Protein AF-0000000078662122 (afdb_homodimer)

Radius of gyration: 16.93 Å; Cα contacts (8 Å, |Δi|>4): 380; chains: 2; bounding box: 29×47×35 Å

Solvent-accessible surface area (backbone atoms only — not comparable to full-atom values): 9880 Å² total; per-residue (Å²): 108,60,12,38,42,39,38,36,32,33,70,78,45,73,82,39,48,63,65,35,67,73,48,45,62,60,51,40,43,74,42,52,38,41,84,73,45,74,20,67,48,74,48,75,79,39,65,85,80,79,80,49,58,35,37,37,35,32,38,22,58,23,63,67,34,51,50,50,46,77,63,30,77,86,42,47,67,49,51,52,41,40,56,75,24,32,54,48,41,27,36,36,36,73,105,60,13,38,41,39,37,37,33,33,72,78,45,73,82,41,49,64,66,34,68,73,48,46,62,60,51,41,43,75,42,52,37,41,83,71,46,73,22,66,48,75,49,76,79,39,65,87,80,80,83,49,59,34,37,37,36,31,38,22,59,23,63,66,34,50,51,49,46,76,64,30,77,86,42,46,67,50,52,51,40,40,58,74,27,32,54,48,40,27,36,36,36,73

Foldseek 3Di:
DKKKKKKFKAFQDCPLPPVCVVPLVVLCVVLAKDWDDKDCDDDDDDDDDDHGRIMTMIMGPDPVSVVCSVPPPSCVVSVVSRVVGIDMDIDMDD/DKKKKKKFKAFQDCPLPPVCVVPLVVLCVVLAKDWDDKDCDDDDDDDDDDHGRIMTMIMGPDPVSVVCSVPPPSCVVSVVSRVVGIDMDMDMDD

Nearest PDB structures (foldseek):
  2fiu-assembly1_B  TM=8.623E-01  e=1.194E-08  Agrobacterium fabrum str. C58
  3lo3-assembly2_C  TM=8.911E-01  e=5.664E-08  Colwellia psychrerythraea 34H
  3kng-assembly1_B  TM=7.285E-01  e=3.515E-06  Streptomyces nogalater
  3bde-assembly1_A  TM=6.643E-01  e=6.882E-03  Mesorhizobium japonicum MAFF 303099
  7mpy-assembly1_A  TM=4.424E-01  e=3.264E-02  Arabidopsis thaliana

Secondary structure (DSSP, 8-state):
--EEEEEEEEES-GGGHHHHHHHHHHHHHHTT-EEEEEES-EEEEES-SPPPSEEEEEEES-HHHHHHHHT-TTTHHHHHHHHHHEEEEEEEE-/--EEEEEEEEES-GGGHHHHHHHHHHHHHHTT-EEEEEES-EEEEES-SPPPSEEEEEEES-HHHHHHHHT-TTTHHHHHHHHHHEEEEEEEE-

pLDDT: mean 97.82, std 1.92, range [86.88, 98.94]

Structure (mmCIF, N/CA/C/O backbone):
data_AF-0000000078662122-model_v1
#
loop_
_entity.id
_entity.type
_entity.pdbx_description
1 polymer 'DUF1330 domain-containing protein'
#
loop_
_atom_site.group_PDB
_atom_site.id
_atom_site.type_symbol
_atom_site.label_atom_id
_atom_site.label_alt_id
_atom_site.label_comp_id
_atom_site.label_asym_id
_atom_site.label_entity_id
_atom_site.label_seq_id
_atom_site.pdbx_PDB_ins_code
_atom_site.Cartn_x
_atom_site.Cartn_y
_atom_site.Cartn_z
_atom_site.occupancy
_atom_site.B_iso_or_equiv
_atom_site.auth_seq_id
_atom_site.auth_comp_id
_atom_site.auth_asym_id
_atom_site.auth_atom_id
_atom_site.pdbx_PDB_model_num
ATOM 1 N N . MET A 1 1 ? 12.492 8 -11.398 1 91.62 1 MET A N 1
ATOM 2 C CA . MET A 1 1 ? 11.375 7.066 -11.453 1 91.62 1 MET A CA 1
ATOM 3 C C . MET A 1 1 ? 10.383 7.34 -10.328 1 91.62 1 MET A C 1
ATOM 5 O O . MET A 1 1 ? 10.766 7.855 -9.273 1 91.62 1 MET A O 1
ATOM 9 N N . ALA A 1 2 ? 9.094 7.098 -10.445 1 98.12 2 ALA A N 1
ATOM 10 C CA . ALA A 1 2 ? 8.078 7.449 -9.461 1 98.12 2 ALA A CA 1
ATOM 11 C C . ALA A 1 2 ? 8.242 6.633 -8.18 1 98.12 2 ALA A C 1
ATOM 13 O O . ALA A 1 2 ? 8.867 5.566 -8.195 1 98.12 2 ALA A O 1
ATOM 14 N N . ALA A 1 3 ? 7.816 7.172 -7.078 1 98.88 3 ALA A N 1
ATOM 15 C CA . ALA A 1 3 ? 7.746 6.496 -5.785 1 98.88 3 ALA A CA 1
ATOM 16 C C . ALA A 1 3 ? 6.355 6.625 -5.172 1 98.88 3 ALA A C 1
ATOM 18 O O . ALA A 1 3 ? 5.605 7.543 -5.516 1 98.88 3 ALA A O 1
ATOM 19 N N . TYR A 1 4 ? 6.051 5.699 -4.301 1 98.94 4 TYR A N 1
ATOM 20 C CA . TYR A 1 4 ? 4.711 5.676 -3.725 1 98.94 4 TYR A CA 1
ATOM 21 C C . TYR A 1 4 ? 4.773 5.699 -2.201 1 98.94 4 TYR A C 1
ATOM 23 O O . TYR A 1 4 ? 5.469 4.883 -1.59 1 98.94 4 TYR A O 1
ATOM 31 N N . PHE A 1 5 ? 4.09 6.684 -1.648 1 98.94 5 PHE A N 1
ATOM 32 C CA . PHE A 1 5 ? 3.834 6.816 -0.219 1 98.94 5 PHE A CA 1
ATOM 33 C C . PHE A 1 5 ? 2.539 6.113 0.168 1 98.94 5 PHE A C 1
ATOM 35 O O . PHE A 1 5 ? 1.479 6.395 -0.396 1 98.94 5 PHE A O 1
ATOM 42 N N . ILE A 1 6 ? 2.631 5.148 1.095 1 98.88 6 ILE A N 1
ATOM 43 C CA . ILE A 1 6 ? 1.474 4.395 1.566 1 98.88 6 ILE A CA 1
ATOM 44 C C . ILE A 1 6 ? 1.314 4.582 3.074 1 98.88 6 ILE A C 1
ATOM 46 O O . ILE A 1 6 ? 2.23 4.281 3.842 1 98.88 6 ILE A O 1
ATOM 50 N N . GLY A 1 7 ? 0.177 5.129 3.432 1 98.75 7 GLY A N 1
ATOM 51 C CA . GLY A 1 7 ? -0.105 5.352 4.84 1 98.75 7 GLY A CA 1
ATOM 52 C C . GLY A 1 7 ? -1.408 4.723 5.297 1 98.75 7 GLY A C 1
ATOM 53 O O . GLY A 1 7 ? -2.453 4.93 4.676 1 98.75 7 GLY A O 1
ATOM 54 N N . SER A 1 8 ? -1.374 3.938 6.297 1 98.38 8 SER A N 1
ATOM 55 C CA . SER A 1 8 ? -2.523 3.412 7.023 1 98.38 8 SER A CA 1
ATOM 56 C C . SER A 1 8 ? -2.65 4.062 8.398 1 98.38 8 SER A C 1
ATOM 58 O O . SER A 1 8 ? -1.739 3.963 9.227 1 98.38 8 SER A O 1
ATOM 60 N N . ILE A 1 9 ? -3.807 4.703 8.68 1 98.06 9 ILE A N 1
ATOM 61 C CA . ILE A 1 9 ? -3.912 5.547 9.867 1 98.06 9 ILE A CA 1
ATOM 62 C C . ILE A 1 9 ? -5.121 5.129 10.695 1 98.06 9 ILE A C 1
ATOM 64 O O . ILE A 1 9 ? -6.23 4.996 10.164 1 98.06 9 ILE A O 1
ATOM 68 N N . LYS A 1 10 ? -4.945 4.906 11.961 1 97.88 10 LYS A N 1
ATOM 69 C CA . LYS A 1 10 ? -6 4.707 12.945 1 97.88 10 LYS A CA 1
ATOM 70 C C . LYS A 1 10 ? -6.023 5.844 13.961 1 97.88 10 LYS A C 1
ATOM 72 O O . LYS A 1 10 ? -5.137 5.945 14.812 1 97.88 10 LYS A O 1
ATOM 77 N N . SER A 1 11 ? -7.074 6.578 13.914 1 97.12 11 SER A N 1
ATOM 78 C CA . SER A 1 11 ? -7.18 7.746 14.789 1 97.12 11 SER A CA 1
ATOM 79 C C . SER A 1 11 ? -7.793 7.375 16.141 1 97.12 11 SER A C 1
ATOM 81 O O . SER A 1 11 ? -8.75 6.598 16.203 1 97.12 11 SER A O 1
ATOM 83 N N . HIS A 1 12 ? -7.23 7.922 17.172 1 97.5 12 HIS A N 1
ATOM 84 C CA . HIS A 1 12 ? -7.781 7.738 18.516 1 97.5 12 HIS A CA 1
ATOM 85 C C . HIS A 1 12 ? -8.43 9.023 19.031 1 97.5 12 HIS A C 1
ATOM 87 O O . HIS A 1 12 ? -9.18 9 20 1 97.5 12 HIS A O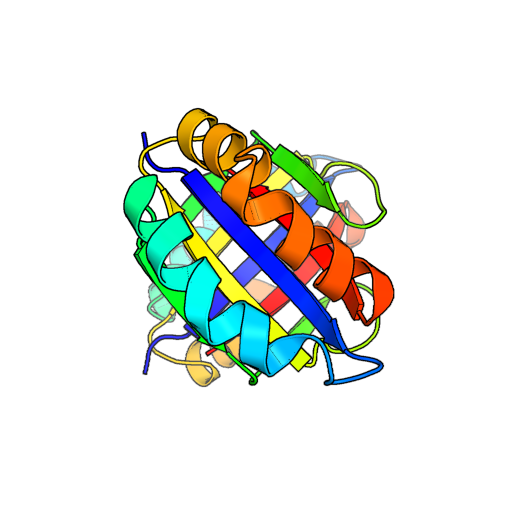 1
ATOM 93 N N . ASP A 1 13 ? -8.062 10.086 18.484 1 97 13 ASP A N 1
ATOM 94 C CA . ASP A 1 13 ? -8.578 11.43 18.719 1 97 13 ASP A CA 1
ATOM 95 C C . ASP A 1 13 ? -8.57 12.242 17.422 1 97 13 ASP A C 1
ATOM 97 O O . ASP A 1 13 ? -7.555 12.32 16.734 1 97 13 ASP A O 1
ATOM 101 N N . GLU A 1 14 ? -9.68 12.93 17.109 1 96.44 14 GLU A N 1
ATOM 102 C CA . GLU A 1 14 ? -9.82 13.547 15.797 1 96.44 14 GLU A CA 1
ATOM 103 C C . GLU A 1 14 ? -9.422 15.016 15.828 1 96.44 14 GLU A C 1
ATOM 105 O O . GLU A 1 14 ? -9.609 15.742 14.852 1 96.44 14 G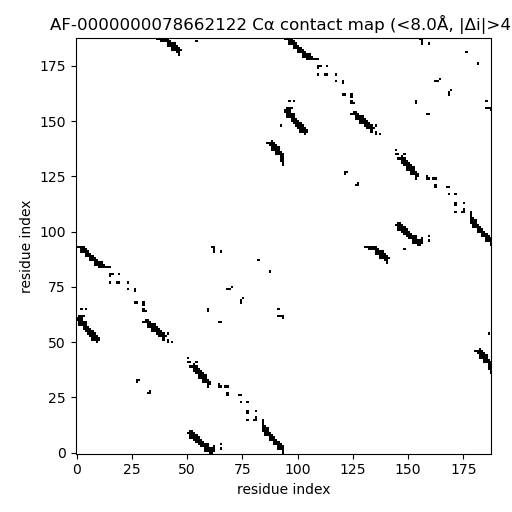LU A O 1
ATOM 110 N N . THR A 1 15 ? -8.812 15.477 16.844 1 97.31 15 THR A N 1
ATOM 111 C CA . THR A 1 15 ? -8.5 16.891 17.016 1 97.31 15 THR A CA 1
ATOM 112 C C . THR A 1 15 ? -7.434 17.328 16.016 1 97.31 15 THR A C 1
ATOM 114 O O . THR A 1 15 ? -7.352 18.5 15.656 1 97.31 15 THR A O 1
ATOM 117 N N . TRP A 1 16 ? -6.723 16.359 15.5 1 97 16 TRP A N 1
ATOM 118 C CA . TRP A 1 16 ? -5.617 16.688 14.602 1 97 16 TRP A CA 1
ATOM 119 C C . TRP A 1 16 ? -6.113 16.859 13.172 1 97 16 TRP A C 1
ATOM 121 O O . TRP A 1 16 ? -5.434 17.469 12.352 1 97 16 TRP A O 1
ATOM 131 N N . VAL A 1 17 ? -7.285 16.484 12.828 1 97.44 17 VAL A N 1
ATOM 132 C CA . VAL A 1 17 ? -7.707 16.203 11.461 1 97.44 17 VAL A CA 1
ATOM 133 C C . VAL A 1 17 ? -7.957 17.516 10.727 1 97.44 17 VAL A C 1
ATOM 135 O O . VAL A 1 17 ? -7.473 17.719 9.609 1 97.44 17 VAL A O 1
ATOM 138 N N . ALA A 1 18 ? -8.586 18.453 11.367 1 97.38 18 ALA A N 1
ATOM 139 C CA . ALA A 1 18 ? -8.953 19.688 10.688 1 97.38 18 ALA A CA 1
ATOM 140 C C . ALA A 1 18 ? -7.715 20.469 10.258 1 97.38 18 ALA A C 1
ATOM 142 O O . ALA A 1 18 ? -7.609 20.891 9.102 1 97.38 18 ALA A O 1
ATOM 143 N N . GLY A 1 19 ? -6.793 20.703 11.156 1 97.62 19 GLY A N 1
ATOM 144 C CA . GLY A 1 19 ? -5.559 21.406 10.836 1 97.62 19 GLY A CA 1
ATOM 145 C C . GLY A 1 19 ? -4.719 20.672 9.805 1 97.62 19 GLY A C 1
ATOM 146 O O . GLY A 1 19 ? -4.121 21.312 8.93 1 97.62 19 GLY A O 1
ATOM 147 N N . TYR A 1 20 ? -4.719 19.391 9.883 1 98.56 20 TYR A N 1
ATOM 148 C CA . TYR A 1 20 ? -3.969 18.562 8.953 1 98.56 20 TYR A CA 1
ATOM 149 C C . TYR A 1 20 ? -4.508 18.703 7.535 1 98.56 20 TYR A C 1
ATOM 151 O O . TYR A 1 20 ? -3.75 18.969 6.602 1 98.56 20 TYR A O 1
ATOM 159 N N . MET A 1 21 ? -5.781 18.609 7.328 1 97.19 21 MET A N 1
ATOM 160 C CA . MET A 1 21 ? -6.422 18.641 6.016 1 97.19 21 MET A CA 1
ATOM 161 C C . MET A 1 21 ? -6.309 20.016 5.387 1 97.19 21 MET A C 1
ATOM 163 O O . MET A 1 21 ? -6.25 20.141 4.164 1 97.19 21 MET A O 1
ATOM 167 N N . ALA A 1 22 ? -6.219 21 6.227 1 98.06 22 ALA A N 1
ATOM 168 C CA . ALA A 1 22 ? -6.121 22.375 5.734 1 98.06 22 ALA A CA 1
ATOM 169 C C . ALA A 1 22 ? -4.73 22.641 5.16 1 98.06 22 ALA A C 1
ATOM 171 O O . ALA A 1 22 ? -4.59 23.438 4.219 1 98.06 22 ALA A O 1
ATOM 172 N N . ALA A 1 23 ? -3.732 21.938 5.602 1 98.56 23 ALA A N 1
ATOM 173 C CA . ALA A 1 23 ? -2.361 22.359 5.312 1 98.56 23 ALA A CA 1
ATOM 174 C C . ALA A 1 23 ? -1.644 21.312 4.465 1 98.56 23 ALA A C 1
ATOM 176 O O . ALA A 1 23 ? -0.916 21.641 3.529 1 98.56 23 ALA A O 1
ATOM 177 N N . VAL A 1 24 ? -1.838 20.047 4.66 1 98.56 24 VAL A N 1
ATOM 178 C CA . VAL A 1 24 ? -0.896 19 4.281 1 98.56 24 VAL A CA 1
ATOM 179 C C . VAL A 1 24 ? -1.045 18.703 2.791 1 98.56 24 VAL A C 1
ATOM 181 O O . VAL A 1 24 ? -0.051 18.484 2.092 1 98.56 24 VAL A O 1
ATOM 184 N N . PRO A 1 25 ? -2.297 18.734 2.268 1 98.44 25 PRO A N 1
ATOM 185 C CA . PRO A 1 25 ? -2.389 18.5 0.826 1 98.44 25 PRO A CA 1
ATOM 186 C C . PRO A 1 25 ? -1.554 19.469 0.007 1 98.44 25 PRO A C 1
ATOM 188 O O . PRO A 1 25 ? -0.908 19.078 -0.967 1 98.44 25 PRO A O 1
ATOM 191 N N . ALA A 1 26 ? -1.538 20.656 0.375 1 98.56 26 ALA A N 1
ATOM 192 C CA . ALA A 1 26 ? -0.724 21.641 -0.332 1 98.56 26 ALA A CA 1
ATOM 193 C C . ALA A 1 26 ? 0.762 21.328 -0.197 1 98.56 26 ALA A C 1
ATOM 195 O O . ALA A 1 26 ? 1.534 21.531 -1.138 1 98.56 26 ALA A O 1
ATOM 196 N N . LEU A 1 27 ? 1.191 20.875 0.923 1 98.81 27 LEU A N 1
ATOM 197 C CA . LEU A 1 27 ? 2.584 20.5 1.146 1 98.81 27 LEU A CA 1
ATOM 198 C C . LEU A 1 27 ? 2.967 19.297 0.3 1 98.81 27 LEU A C 1
ATOM 200 O O . LEU A 1 27 ? 4.066 19.25 -0.257 1 98.81 27 LEU A O 1
ATOM 204 N N . VAL A 1 28 ? 2.082 18.297 0.217 1 98.88 28 VAL A N 1
ATOM 205 C CA . VAL A 1 28 ? 2.287 17.141 -0.662 1 98.88 28 VAL A CA 1
ATOM 206 C C . VAL A 1 28 ? 2.518 17.625 -2.094 1 98.88 28 VAL A C 1
ATOM 208 O O . VAL A 1 28 ? 3.484 17.219 -2.742 1 98.88 28 VAL A O 1
ATOM 211 N N . GLY A 1 29 ? 1.655 18.547 -2.521 1 98.81 29 GLY A N 1
ATOM 212 C CA . GLY A 1 29 ? 1.787 19.094 -3.861 1 98.81 29 GLY A CA 1
ATOM 213 C C . GLY A 1 29 ? 3.096 19.828 -4.078 1 98.81 29 GLY A C 1
ATOM 214 O O . GLY A 1 29 ? 3.691 19.75 -5.152 1 98.81 29 GLY A O 1
ATOM 215 N N . ARG A 1 30 ? 3.557 20.547 -3.078 1 98.81 30 ARG A N 1
ATOM 216 C CA . ARG A 1 30 ? 4.805 21.297 -3.139 1 98.81 30 ARG A CA 1
ATOM 217 C C . ARG A 1 30 ? 5.98 20.391 -3.463 1 98.81 30 ARG A C 1
ATOM 219 O O . ARG A 1 30 ? 6.945 20.812 -4.102 1 98.81 30 ARG A O 1
ATOM 226 N N . HIS A 1 31 ? 5.855 19.156 -3.109 1 98.88 31 HIS A N 1
ATOM 227 C CA . HIS A 1 31 ? 6.938 18.203 -3.332 1 98.88 31 HIS A CA 1
ATOM 228 C C . HIS A 1 31 ? 6.633 17.297 -4.512 1 98.88 31 HIS A C 1
ATOM 230 O O . HIS A 1 31 ? 7.277 16.25 -4.684 1 98.88 31 HIS A O 1
ATOM 236 N N . GLY A 1 32 ? 5.586 17.641 -5.23 1 98.81 32 GLY A N 1
ATOM 237 C CA . GLY A 1 32 ? 5.273 16.906 -6.445 1 98.81 32 GLY A CA 1
ATOM 238 C C . GLY A 1 32 ? 4.359 15.711 -6.211 1 98.81 32 GLY A C 1
ATOM 239 O O . GLY A 1 32 ? 4.199 14.859 -7.09 1 98.81 32 GLY A O 1
ATOM 240 N N . GLY A 1 33 ? 3.766 15.656 -5.059 1 98.88 33 GLY A N 1
ATOM 241 C CA . GLY A 1 33 ? 2.881 14.547 -4.746 1 98.88 33 GLY A CA 1
ATOM 242 C C . GLY A 1 33 ? 1.534 14.641 -5.438 1 98.88 33 GLY A C 1
ATOM 243 O O . GLY A 1 33 ? 0.985 15.734 -5.59 1 98.88 33 GLY A O 1
ATOM 244 N N . GLU A 1 34 ? 1.039 13.445 -5.855 1 98.69 34 GLU A N 1
ATOM 245 C CA . GLU A 1 34 ? -0.282 13.312 -6.461 1 98.69 34 GLU A CA 1
ATOM 246 C C . GLU A 1 34 ? -1.087 12.203 -5.797 1 98.69 34 GLU A C 1
ATOM 248 O O . GLU A 1 34 ? -0.643 11.055 -5.746 1 98.69 34 GLU A O 1
ATOM 253 N N . MET A 1 35 ? -2.215 12.578 -5.422 1 98.56 35 MET A N 1
ATOM 254 C CA . MET A 1 35 ? -3.074 11.586 -4.777 1 98.56 35 MET A CA 1
ATOM 255 C C . MET A 1 35 ? -3.504 10.508 -5.77 1 98.56 35 MET A C 1
ATOM 257 O O . MET A 1 35 ? -4.062 10.82 -6.824 1 98.56 35 MET A O 1
ATOM 261 N N . VAL A 1 36 ? -3.25 9.352 -5.352 1 98.44 36 VAL A N 1
ATOM 262 C CA . VAL A 1 36 ? -3.676 8.195 -6.133 1 98.44 36 VAL A CA 1
ATOM 263 C C . VAL A 1 36 ? -4.996 7.656 -5.586 1 98.44 36 VAL A C 1
ATOM 265 O O . VAL A 1 36 ? -5.934 7.402 -6.348 1 98.44 36 VAL A O 1
ATOM 268 N N . CYS A 1 37 ? -5.016 7.477 -4.281 1 98.44 37 CYS A N 1
ATOM 269 C CA . CYS A 1 37 ? -6.199 6.961 -3.596 1 98.44 37 CYS A CA 1
ATOM 270 C C . CYS A 1 37 ? -6.199 7.367 -2.127 1 98.44 37 CYS A C 1
ATOM 272 O O . CYS A 1 37 ? -5.164 7.289 -1.458 1 98.44 37 CYS A O 1
ATOM 274 N N . ARG A 1 38 ? -7.258 7.777 -1.648 1 97.31 38 ARG A N 1
ATOM 275 C CA . ARG A 1 38 ? -7.562 7.992 -0.238 1 97.31 38 ARG A CA 1
ATOM 276 C C . ARG A 1 38 ? -8.875 7.312 0.147 1 97.31 38 ARG A C 1
ATOM 278 O O . ARG A 1 38 ? -9.93 7.648 -0.387 1 97.31 38 ARG A O 1
ATOM 285 N N . SER A 1 39 ? -8.742 6.418 1.082 1 97.94 39 SER A N 1
ATOM 286 C CA . SER A 1 39 ? -9.898 5.531 1.201 1 97.94 39 SER A CA 1
ATOM 287 C C . SER A 1 39 ? -10.203 5.223 2.662 1 97.94 39 SER A C 1
ATOM 289 O O . SER A 1 39 ? -9.297 5.031 3.469 1 97.94 39 SER A O 1
ATOM 291 N N . HIS A 1 40 ? -11.516 5.102 2.955 1 96.88 40 HIS A N 1
ATOM 292 C CA . HIS A 1 40 ? -12 4.539 4.211 1 96.88 40 HIS A CA 1
ATOM 293 C C . HIS A 1 40 ? -12.367 3.068 4.047 1 96.88 40 HIS A C 1
ATOM 295 O O . HIS A 1 40 ? -12.648 2.383 5.035 1 96.88 40 HIS A O 1
ATOM 301 N N . GLU A 1 41 ? -12.469 2.604 2.832 1 97.38 41 GLU A N 1
ATOM 302 C CA . GLU A 1 41 ? -12.75 1.197 2.549 1 97.38 41 GLU A CA 1
ATOM 303 C C . GLU A 1 41 ? -11.469 0.366 2.578 1 97.38 41 GLU A C 1
ATOM 305 O O . GLU A 1 41 ? -10.508 0.668 1.864 1 97.38 41 GLU A O 1
ATOM 310 N N . PHE A 1 42 ? -11.531 -0.622 3.438 1 97.75 42 PHE A N 1
ATOM 311 C CA . PHE A 1 42 ? -10.344 -1.436 3.68 1 97.75 42 PHE A CA 1
ATOM 312 C C . PHE A 1 42 ? -10.727 -2.898 3.877 1 97.75 42 PHE A C 1
ATOM 314 O O . PHE A 1 42 ? -11.617 -3.213 4.668 1 97.75 42 PHE A O 1
ATOM 321 N N . VAL A 1 43 ? -10.055 -3.818 3.117 1 97.69 43 VAL A N 1
ATOM 322 C CA . VAL A 1 43 ? -10.156 -5.262 3.316 1 97.69 43 VAL A CA 1
ATOM 323 C C . VAL A 1 43 ? -8.758 -5.855 3.479 1 97.69 43 VAL A C 1
ATOM 325 O O . VAL A 1 43 ? -7.898 -5.688 2.607 1 97.69 43 VAL A O 1
ATOM 328 N N . ARG A 1 44 ? -8.57 -6.621 4.551 1 98.06 44 ARG A N 1
ATOM 329 C CA . ARG A 1 44 ? -7.305 -7.332 4.73 1 98.06 44 ARG A CA 1
ATOM 330 C C . ARG A 1 44 ? -7.441 -8.805 4.352 1 98.06 44 ARG A C 1
ATOM 332 O O . ARG A 1 44 ? -8.297 -9.508 4.887 1 98.06 44 ARG A O 1
ATOM 339 N N . TYR A 1 45 ? -6.605 -9.188 3.496 1 98 45 TYR A N 1
ATOM 340 C CA . TYR A 1 45 ? -6.609 -10.586 3.082 1 98 45 TYR A CA 1
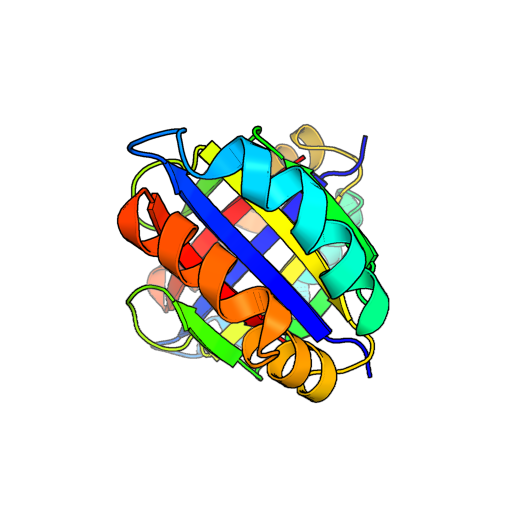ATOM 341 C C . TYR A 1 45 ? -5.609 -11.398 3.891 1 98 45 TYR A C 1
ATOM 343 O O . TYR A 1 45 ? -5.855 -12.57 4.207 1 98 45 TYR A O 1
ATOM 351 N N . GLU A 1 46 ? -4.488 -10.836 4.18 1 97.75 46 GLU A N 1
ATOM 352 C CA . GLU A 1 46 ? -3.436 -11.477 4.957 1 97.75 46 GLU A CA 1
ATOM 353 C C . GLU A 1 46 ? -2.752 -10.484 5.895 1 97.75 46 GLU A C 1
ATOM 355 O O . GLU A 1 46 ? -2.57 -9.32 5.539 1 97.75 46 GLU A O 1
ATOM 360 N N . GLY A 1 47 ? -2.232 -11 7.004 1 95.56 47 GLY A N 1
ATOM 361 C CA . GLY A 1 47 ? -1.558 -10.172 8 1 95.56 47 GLY A CA 1
ATOM 362 C C . GLY A 1 47 ? -2.412 -9.891 9.219 1 95.56 47 GLY A C 1
ATOM 363 O O . GLY A 1 47 ? -3.488 -10.477 9.375 1 95.56 47 GLY A O 1
ATOM 364 N N . GLU A 1 48 ? -1.791 -9.18 10.094 1 90.75 48 GLU A N 1
ATOM 365 C CA . GLU A 1 48 ? -2.445 -8.891 11.367 1 90.75 48 GLU A CA 1
ATOM 366 C C . GLU A 1 48 ? -2.566 -7.391 11.602 1 90.75 48 GLU A C 1
ATOM 368 O O . GLU A 1 48 ? -1.998 -6.594 10.852 1 90.75 48 GLU A O 1
ATOM 373 N N . GLY A 1 49 ? -3.439 -6.98 12.609 1 86.88 49 GLY A N 1
ATOM 374 C CA . GLY A 1 49 ? -3.627 -5.59 12.984 1 86.88 49 GLY A CA 1
ATOM 375 C C . GLY A 1 49 ? -5.055 -5.113 12.812 1 86.88 49 GLY A C 1
ATOM 376 O O . GLY A 1 49 ? -5.844 -5.738 12.094 1 86.88 49 GLY A O 1
ATOM 377 N N . ALA A 1 50 ? -5.297 -4.051 13.445 1 89 50 ALA A N 1
ATOM 378 C CA . ALA A 1 50 ? -6.629 -3.459 13.344 1 89 50 ALA A CA 1
ATOM 379 C C . ALA A 1 50 ? -6.816 -2.748 12.008 1 89 50 ALA A C 1
ATOM 381 O O . ALA A 1 50 ? -5.848 -2.277 11.406 1 89 50 ALA A O 1
ATOM 382 N N . ALA A 1 51 ? -8.109 -2.666 11.578 1 95.44 51 ALA A N 1
ATOM 383 C CA . ALA A 1 51 ? -8.43 -1.898 10.375 1 95.44 51 ALA A CA 1
ATOM 384 C C . ALA A 1 51 ? -8.164 -0.411 10.586 1 95.44 51 ALA A C 1
ATOM 386 O O . ALA A 1 51 ? -8.531 0.151 11.617 1 95.44 51 ALA A O 1
ATOM 387 N N . PRO A 1 52 ? -7.395 0.167 9.617 1 97.62 52 PRO A N 1
ATOM 388 C CA . PRO A 1 52 ? -7.242 1.622 9.695 1 97.62 52 PRO A CA 1
ATOM 389 C C . PRO A 1 52 ? -8.555 2.365 9.453 1 97.62 52 PRO A C 1
ATOM 391 O O . PRO A 1 52 ? -9.508 1.785 8.93 1 97.62 52 PRO A O 1
ATOM 394 N N . ASP A 1 53 ? -8.594 3.58 9.898 1 97.06 53 ASP A N 1
ATOM 395 C CA . ASP A 1 53 ? -9.703 4.457 9.547 1 97.06 53 ASP A CA 1
ATOM 396 C C . ASP A 1 53 ? -9.555 5.004 8.125 1 97.06 53 ASP A C 1
ATOM 398 O O . ASP A 1 53 ? -10.539 5.203 7.422 1 97.06 53 ASP A O 1
ATOM 402 N N . TYR A 1 54 ? -8.227 5.223 7.75 1 95.44 54 TYR A N 1
ATOM 403 C CA . TYR A 1 54 ? -7.887 5.766 6.438 1 95.44 54 TYR A CA 1
ATOM 404 C C . TYR A 1 54 ? -6.613 5.129 5.895 1 95.44 54 TYR A C 1
ATOM 406 O O . TYR A 1 54 ? -5.676 4.859 6.652 1 95.44 54 TYR A O 1
ATOM 414 N N . VAL A 1 55 ? -6.688 4.945 4.613 1 98.5 55 VAL A N 1
ATOM 415 C CA . VAL A 1 55 ? -5.461 4.598 3.904 1 98.5 55 VAL A CA 1
ATOM 416 C C . VAL A 1 55 ? -5.25 5.559 2.736 1 98.5 55 VAL A C 1
ATOM 418 O O . VAL A 1 55 ? -6.199 5.902 2.027 1 98.5 55 VAL A O 1
ATOM 421 N N . VAL A 1 56 ? -3.99 5.945 2.535 1 98.75 56 VAL A N 1
ATOM 422 C CA . VAL A 1 56 ? -3.684 6.824 1.411 1 98.75 56 VAL A CA 1
ATOM 423 C C . VAL A 1 56 ? -2.525 6.242 0.603 1 98.75 56 VAL A C 1
ATOM 425 O O . VAL A 1 56 ? -1.61 5.637 1.166 1 98.75 56 VAL A O 1
ATOM 428 N N . VAL A 1 57 ? -2.625 6.375 -0.636 1 98.94 57 VAL A N 1
ATOM 429 C CA . VAL A 1 57 ? -1.542 6.137 -1.584 1 98.94 57 VAL A CA 1
ATOM 430 C C . VAL A 1 57 ? -1.26 7.41 -2.377 1 98.94 57 VAL A C 1
ATOM 432 O O . VAL A 1 57 ? -2.152 7.945 -3.039 1 98.94 57 VAL A O 1
ATOM 435 N N . ILE A 1 58 ? -0.049 7.891 -2.307 1 98.94 58 ILE A N 1
ATOM 436 C CA . ILE A 1 58 ? 0.367 9.109 -2.998 1 98.94 58 ILE A CA 1
ATOM 437 C C . ILE A 1 58 ? 1.569 8.812 -3.891 1 98.94 58 ILE A C 1
ATOM 439 O O . ILE A 1 58 ? 2.516 8.141 -3.465 1 98.94 58 ILE A O 1
ATOM 443 N N . ARG A 1 59 ? 1.526 9.281 -5.086 1 98.94 59 ARG A N 1
ATOM 444 C CA . ARG A 1 59 ? 2.645 9.164 -6.02 1 98.94 59 ARG A CA 1
ATOM 445 C C . ARG A 1 59 ? 3.527 10.406 -5.969 1 98.94 59 ARG A C 1
ATOM 447 O O . ARG A 1 59 ? 3.023 11.539 -5.969 1 98.94 59 ARG A O 1
ATOM 454 N N . PHE A 1 60 ? 4.789 10.25 -5.879 1 98.94 60 PHE A N 1
ATOM 455 C CA . PHE A 1 60 ? 5.785 11.305 -5.961 1 98.94 60 PHE A CA 1
ATOM 456 C C . PHE A 1 60 ? 6.742 11.062 -7.121 1 98.94 60 PHE A C 1
ATOM 458 O O . PHE A 1 60 ? 6.832 9.945 -7.637 1 98.94 60 PHE A O 1
ATOM 465 N N . PRO A 1 61 ? 7.438 12.109 -7.465 1 98.81 61 PRO A N 1
ATOM 466 C CA . PRO A 1 61 ? 8.352 11.922 -8.594 1 98.81 61 PRO A CA 1
ATOM 467 C C . PRO A 1 61 ? 9.547 11.039 -8.242 1 98.81 61 PRO A C 1
ATOM 469 O O . PRO A 1 61 ? 10.211 10.508 -9.133 1 98.81 61 PRO A O 1
ATOM 472 N N . SER A 1 62 ? 9.891 10.914 -6.957 1 98.69 62 SER A N 1
ATOM 473 C CA . SER A 1 62 ? 11.016 10.109 -6.512 1 98.69 62 SER A CA 1
ATOM 474 C C . SER A 1 62 ? 10.93 9.82 -5.016 1 98.69 62 SER A C 1
ATOM 476 O O . SER A 1 62 ? 10.133 10.43 -4.305 1 98.69 62 SER A O 1
ATOM 478 N N . MET A 1 63 ? 11.75 8.812 -4.578 1 98.62 63 MET A N 1
ATOM 479 C CA . MET A 1 63 ? 11.891 8.562 -3.146 1 98.62 63 MET A CA 1
ATOM 480 C C . MET A 1 63 ? 12.414 9.797 -2.42 1 98.62 63 MET A C 1
ATOM 482 O O . MET A 1 63 ? 11.992 10.086 -1.298 1 98.62 63 MET A O 1
ATOM 486 N N . GLU A 1 64 ? 13.336 10.523 -3.076 1 98.69 64 GLU A N 1
ATOM 487 C CA . GLU A 1 64 ? 13.891 11.734 -2.475 1 98.69 64 GLU A CA 1
ATOM 488 C C . GLU A 1 64 ? 12.805 12.773 -2.227 1 98.69 64 GLU A C 1
ATO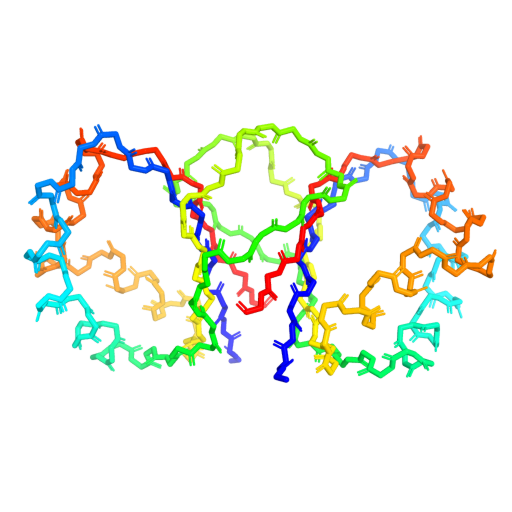M 490 O O . GLU A 1 64 ? 12.852 13.508 -1.239 1 98.69 64 GLU A O 1
ATOM 495 N N . ALA A 1 65 ? 11.891 12.852 -3.102 1 98.88 65 ALA A N 1
ATOM 496 C CA . ALA A 1 65 ? 10.781 13.797 -2.934 1 98.88 65 ALA A CA 1
ATOM 497 C C . ALA A 1 65 ? 9.938 13.438 -1.718 1 98.88 65 ALA A C 1
ATOM 499 O O . ALA A 1 65 ? 9.477 14.32 -0.992 1 98.88 65 ALA A O 1
ATOM 500 N N . ILE A 1 66 ? 9.711 12.156 -1.458 1 98.88 66 ILE A N 1
ATOM 501 C CA . ILE A 1 66 ? 8.969 11.727 -0.278 1 98.88 66 ILE A CA 1
ATOM 502 C C . ILE A 1 66 ? 9.742 12.094 0.983 1 98.88 66 ILE A C 1
ATOM 504 O O . ILE A 1 66 ? 9.172 12.609 1.944 1 98.88 66 ILE A O 1
ATOM 508 N N . ASP A 1 67 ? 11.023 11.836 0.916 1 98.75 67 ASP A N 1
ATOM 509 C CA . ASP A 1 67 ? 11.883 12.188 2.043 1 98.75 67 ASP A CA 1
ATOM 510 C C . ASP A 1 67 ? 11.828 13.688 2.328 1 98.75 67 ASP A C 1
ATOM 512 O O . ASP A 1 67 ? 11.766 14.102 3.488 1 98.75 67 ASP A O 1
ATOM 516 N N . ALA A 1 68 ? 11.891 14.43 1.268 1 98.81 68 ALA A N 1
ATOM 517 C CA . ALA A 1 68 ? 11.828 15.875 1.411 1 98.81 68 ALA A CA 1
ATOM 518 C C . ALA A 1 68 ? 10.5 16.312 2.037 1 98.81 68 ALA A C 1
ATOM 520 O O . ALA A 1 68 ? 10.477 17.188 2.906 1 98.81 68 ALA A O 1
ATOM 521 N N . PHE A 1 69 ? 9.477 15.711 1.665 1 98.94 69 PHE A N 1
ATOM 522 C CA . PHE A 1 69 ? 8.172 16 2.254 1 98.94 69 PHE A CA 1
ATOM 523 C C . PHE A 1 69 ? 8.148 15.625 3.73 1 98.94 69 PHE A C 1
ATOM 525 O O . PHE A 1 69 ? 7.789 16.438 4.578 1 98.94 69 PHE A O 1
ATOM 532 N N . MET A 1 70 ? 8.57 14.445 4 1 98.75 70 MET A N 1
ATOM 533 C CA . MET A 1 70 ? 8.484 13.914 5.359 1 98.75 70 MET A CA 1
ATOM 534 C C . MET A 1 70 ? 9.375 14.703 6.312 1 98.75 70 MET A C 1
ATOM 536 O O . MET A 1 70 ? 9.141 14.711 7.523 1 98.75 70 MET A O 1
ATOM 540 N N . ASN A 1 71 ? 10.32 15.43 5.711 1 98.44 71 ASN A N 1
ATOM 541 C CA . ASN A 1 71 ? 11.25 16.203 6.527 1 98.44 71 ASN A CA 1
ATOM 542 C C . ASN A 1 71 ? 11 17.703 6.387 1 98.44 71 ASN A C 1
ATOM 544 O O . ASN A 1 71 ? 11.797 18.516 6.863 1 98.44 71 ASN A O 1
ATOM 548 N N . ASP A 1 72 ? 10.039 18.078 5.742 1 98.62 72 ASP A N 1
ATOM 549 C CA . ASP A 1 72 ? 9.695 19.484 5.559 1 98.62 72 ASP A CA 1
ATOM 550 C C . ASP A 1 72 ? 9.336 20.141 6.887 1 98.62 72 ASP A C 1
ATOM 552 O O . ASP A 1 72 ? 8.445 19.672 7.602 1 98.62 72 ASP A O 1
ATOM 556 N N . PRO A 1 73 ? 10 21.297 7.266 1 98.75 73 PRO A N 1
ATOM 557 C CA . PRO A 1 73 ? 9.711 21.938 8.547 1 98.75 73 PRO A CA 1
ATOM 558 C C . PRO A 1 73 ? 8.266 22.422 8.648 1 98.75 73 PRO A C 1
ATOM 560 O O . PRO A 1 73 ? 7.715 22.5 9.75 1 98.75 73 PRO A O 1
ATOM 563 N N . ASP A 1 74 ? 7.625 22.719 7.551 1 98.75 74 ASP A N 1
ATOM 564 C CA . ASP A 1 74 ? 6.234 23.156 7.574 1 98.75 74 ASP A CA 1
ATOM 565 C C . ASP A 1 74 ? 5.297 21.984 7.852 1 98.75 74 ASP A C 1
ATOM 567 O O . ASP A 1 74 ? 4.145 22.172 8.242 1 98.75 74 ASP A O 1
ATOM 571 N N . TYR A 1 75 ? 5.742 20.781 7.652 1 98.81 75 TYR A N 1
ATOM 572 C CA . TYR A 1 75 ? 4.949 19.578 7.91 1 98.81 75 TYR A CA 1
ATOM 573 C C . TYR A 1 75 ? 5.07 19.156 9.367 1 98.81 75 TYR A C 1
ATOM 575 O O . TYR A 1 75 ? 4.152 18.547 9.922 1 98.81 75 TYR A O 1
ATOM 583 N N . ALA A 1 76 ? 6.117 19.484 10.039 1 98.62 76 ALA A N 1
ATOM 584 C CA . ALA A 1 76 ? 6.504 18.938 11.336 1 98.62 76 ALA A CA 1
ATOM 585 C C . ALA A 1 76 ? 5.395 19.125 12.367 1 98.62 76 ALA A C 1
ATOM 587 O O . ALA A 1 76 ? 5.016 18.172 13.055 1 98.62 76 ALA A O 1
ATOM 588 N N . PRO A 1 77 ? 4.785 20.297 12.492 1 98.56 77 PRO A N 1
ATOM 589 C CA . PRO A 1 77 ? 3.746 20.438 13.516 1 98.56 77 PRO A CA 1
ATOM 590 C C . PRO A 1 77 ? 2.516 19.578 13.227 1 98.56 77 PRO A C 1
ATOM 592 O O . PRO A 1 77 ? 1.865 19.094 14.164 1 98.56 77 PRO A O 1
ATOM 595 N N . HIS A 1 78 ? 2.189 19.406 12.008 1 98.69 78 HIS A N 1
ATOM 596 C CA . HIS A 1 78 ? 1.043 18.578 11.633 1 98.69 78 HIS A CA 1
ATOM 597 C C . HIS A 1 78 ? 1.334 17.094 11.828 1 98.69 78 HIS A C 1
ATOM 599 O O . HIS A 1 78 ? 0.469 16.344 12.289 1 98.69 78 HIS A O 1
ATOM 605 N N . LYS A 1 79 ? 2.541 16.719 11.461 1 98.5 79 LYS A N 1
ATOM 606 C CA . LYS A 1 79 ? 3.004 15.367 11.719 1 98.5 79 LYS A CA 1
ATOM 607 C C . LYS A 1 79 ? 2.945 15.047 13.211 1 98.5 79 LYS A C 1
ATOM 609 O O . LYS A 1 79 ? 2.436 13.992 13.602 1 98.5 79 LYS A O 1
ATOM 614 N N . ASP A 1 80 ? 3.451 15.953 14.031 1 98.44 80 ASP A N 1
ATOM 615 C CA . ASP A 1 80 ? 3.465 15.766 15.477 1 98.44 80 ASP A CA 1
ATOM 616 C C . ASP A 1 80 ? 2.047 15.609 16.031 1 98.44 80 ASP A C 1
ATOM 618 O O . ASP A 1 80 ? 1.795 14.766 16.891 1 98.44 80 ASP A O 1
ATOM 622 N N . ALA A 1 81 ? 1.185 16.453 15.562 1 98.25 81 ALA A N 1
ATOM 623 C CA . ALA A 1 81 ? -0.205 16.375 16 1 98.25 81 ALA A CA 1
ATOM 624 C C . ALA A 1 81 ? -0.83 15.031 15.625 1 98.25 81 ALA A C 1
ATOM 626 O O . ALA A 1 81 ? -1.537 14.422 16.422 1 98.25 81 ALA A O 1
ATOM 627 N N . ARG A 1 82 ? -0.623 14.57 14.336 1 98.19 82 ARG A N 1
ATOM 628 C CA . ARG A 1 82 ? -1.141 13.273 13.906 1 98.19 82 ARG A CA 1
ATOM 629 C C . ARG A 1 82 ? -0.585 12.148 14.766 1 98.19 82 ARG A C 1
ATOM 631 O O . ARG A 1 82 ? -1.339 11.297 15.25 1 98.19 82 ARG A O 1
ATOM 638 N N . ILE A 1 83 ? 0.691 12.18 15.102 1 97.94 83 ILE A N 1
ATOM 639 C CA . ILE A 1 83 ? 1.36 11.125 15.852 1 97.94 83 ILE A CA 1
ATOM 640 C C . ILE A 1 83 ? 0.812 11.07 17.281 1 97.94 83 ILE A C 1
ATOM 642 O O . ILE A 1 83 ? 0.659 9.992 17.844 1 97.94 83 ILE A O 1
ATOM 646 N N . ALA A 1 84 ? 0.519 12.195 17.781 1 98.06 84 ALA A N 1
ATOM 647 C CA . ALA A 1 84 ? -0.014 12.273 19.141 1 98.06 84 ALA A CA 1
ATOM 648 C C . ALA A 1 84 ? -1.412 11.664 19.219 1 98.06 84 ALA A C 1
ATOM 650 O O . ALA A 1 84 ? -1.836 11.203 20.281 1 98.06 84 ALA A O 1
ATOM 651 N N . CYS A 1 85 ? -2.09 11.633 18.125 1 98.19 85 CYS A N 1
ATOM 652 C CA . CYS A 1 85 ? -3.514 11.328 18.188 1 98.19 85 CYS A CA 1
ATOM 653 C C . CYS A 1 85 ? -3.848 10.086 17.375 1 98.19 85 CYS A C 1
ATOM 655 O O . CYS A 1 85 ? -5.008 9.68 17.297 1 98.19 85 CYS A O 1
ATOM 657 N N . ALA A 1 86 ? -2.887 9.453 16.688 1 97.75 86 ALA A N 1
ATOM 658 C CA . ALA A 1 86 ? -3.162 8.32 15.797 1 97.75 86 ALA A CA 1
ATOM 659 C C . ALA A 1 86 ? -1.993 7.344 15.781 1 97.75 86 ALA A C 1
ATOM 661 O O . ALA A 1 86 ? -0.854 7.719 16.062 1 97.75 86 ALA A O 1
ATOM 662 N N . THR A 1 87 ? -2.312 6.094 15.531 1 97.44 87 THR A N 1
ATOM 663 C CA . THR A 1 87 ? -1.318 5.09 15.164 1 97.44 87 THR A CA 1
ATOM 664 C C . THR A 1 87 ? -1.305 4.859 13.656 1 97.44 87 THR A C 1
ATOM 666 O O . THR A 1 87 ? -2.357 4.68 13.047 1 97.44 87 THR A O 1
ATOM 669 N N . SER A 1 88 ? -0.108 4.918 13.125 1 97.62 88 SER A N 1
ATOM 670 C CA . SER A 1 88 ? -0.013 4.805 11.672 1 97.62 88 SER A CA 1
ATOM 671 C C . SER A 1 88 ? 1.077 3.82 11.266 1 97.62 88 SER A C 1
ATOM 673 O O . SER A 1 88 ? 2.047 3.619 12 1 97.62 88 SER A O 1
ATOM 675 N N . ASP A 1 89 ? 0.915 3.127 10.203 1 97.81 89 ASP A N 1
ATOM 676 C CA . ASP A 1 89 ? 1.963 2.48 9.422 1 97.81 89 ASP A CA 1
ATOM 677 C C . ASP A 1 89 ? 2.188 3.209 8.094 1 97.81 89 ASP A C 1
ATOM 679 O O . ASP A 1 89 ? 1.285 3.283 7.258 1 97.81 89 ASP A O 1
ATOM 683 N N . ILE A 1 90 ? 3.357 3.836 7.914 1 98.56 90 ILE A N 1
ATOM 684 C CA . ILE A 1 90 ? 3.682 4.664 6.758 1 98.56 90 ILE A CA 1
ATOM 685 C C . ILE A 1 90 ? 5 4.203 6.145 1 98.56 90 ILE A C 1
ATOM 687 O O . ILE A 1 90 ? 6.027 4.156 6.824 1 98.56 90 ILE A O 1
ATOM 691 N N . PHE A 1 91 ? 4.926 3.9 4.887 1 98.69 91 PHE A N 1
ATOM 692 C CA . PHE A 1 91 ? 6.141 3.506 4.184 1 98.69 91 PHE A CA 1
ATOM 693 C C . PHE A 1 91 ? 6.098 3.955 2.729 1 98.69 91 PHE A C 1
ATOM 695 O O . PHE A 1 91 ? 5.066 4.434 2.252 1 98.69 91 PHE A O 1
ATOM 702 N N . ALA A 1 92 ? 7.258 3.875 2.096 1 98.75 92 ALA A N 1
ATOM 703 C CA . ALA A 1 92 ? 7.402 4.25 0.692 1 98.75 92 ALA A CA 1
ATOM 704 C C . ALA A 1 92 ? 8.094 3.146 -0.103 1 98.75 92 ALA A C 1
AT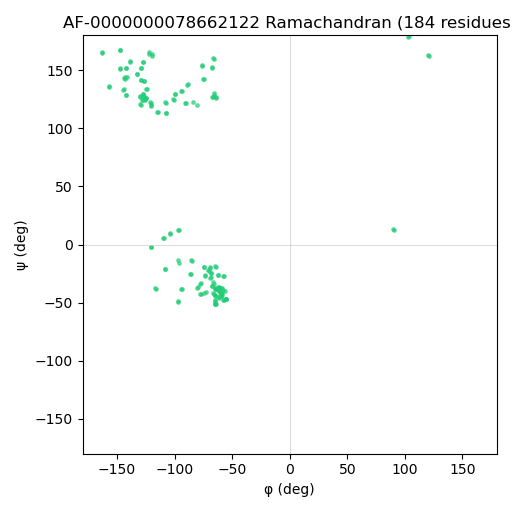OM 706 O O . ALA A 1 92 ? 8.906 2.398 0.442 1 98.75 92 ALA A O 1
ATOM 707 N N . ILE A 1 93 ? 7.734 3.143 -1.357 1 98.75 93 ILE A N 1
ATOM 708 C CA . ILE A 1 93 ? 8.375 2.203 -2.271 1 98.75 93 ILE A CA 1
ATOM 709 C C . ILE A 1 93 ? 8.664 2.893 -3.602 1 98.75 93 ILE A C 1
ATOM 711 O O . ILE A 1 93 ? 8.031 3.9 -3.936 1 98.75 93 ILE A O 1
ATOM 715 N N . ALA A 1 94 ? 9.648 2.367 -4.375 1 97.69 94 ALA A N 1
ATOM 716 C CA . ALA A 1 94 ? 9.992 2.9 -5.691 1 97.69 94 ALA A CA 1
ATOM 717 C C . ALA A 1 94 ? 10.305 1.776 -6.672 1 97.69 94 ALA A C 1
ATOM 719 O O . ALA A 1 94 ? 10.672 0.673 -6.266 1 97.69 94 ALA A O 1
ATOM 720 N N . MET B 1 1 ? -15.43 2.109 -9.719 1 91.75 1 MET B N 1
ATOM 721 C CA . MET B 1 1 ? -14.258 2.902 -9.344 1 91.75 1 MET B CA 1
ATOM 722 C C . MET B 1 1 ? -13.055 2.006 -9.086 1 91.75 1 MET B C 1
ATOM 724 O O . MET B 1 1 ? -13.211 0.849 -8.688 1 91.75 1 MET B O 1
ATOM 728 N N . ALA B 1 2 ? -11.812 2.404 -9.312 1 98.12 2 ALA B N 1
ATOM 729 C CA . ALA B 1 2 ? -10.625 1.562 -9.211 1 98.12 2 ALA B CA 1
ATOM 730 C C . ALA B 1 2 ? -10.375 1.15 -7.762 1 98.12 2 ALA B C 1
ATOM 732 O O . ALA B 1 2 ? -10.859 1.801 -6.832 1 98.12 2 ALA B O 1
ATOM 733 N N . ALA B 1 3 ? -9.758 0.025 -7.562 1 98.88 3 ALA B N 1
ATOM 734 C CA . ALA B 1 3 ? -9.289 -0.466 -6.266 1 98.88 3 ALA B CA 1
ATOM 735 C C . ALA B 1 3 ? -7.809 -0.851 -6.328 1 98.88 3 ALA B C 1
ATOM 737 O O . ALA B 1 3 ? -7.277 -1.122 -7.406 1 98.88 3 ALA B O 1
ATOM 738 N N . TYR B 1 4 ? -7.191 -0.839 -5.184 1 98.94 4 TYR B N 1
ATOM 739 C CA . TYR B 1 4 ? -5.758 -1.099 -5.145 1 98.94 4 TYR B CA 1
ATOM 740 C C . TYR B 1 4 ? -5.434 -2.238 -4.184 1 98.94 4 TYR B C 1
ATOM 742 O O . TYR B 1 4 ? -5.848 -2.215 -3.023 1 98.94 4 TYR B O 1
ATOM 750 N N . PHE B 1 5 ? -4.742 -3.213 -4.719 1 98.94 5 PHE B N 1
ATOM 751 C CA . PHE B 1 5 ? -4.152 -4.324 -3.984 1 98.94 5 PHE B CA 1
ATOM 752 C C . PHE B 1 5 ? -2.73 -3.994 -3.551 1 98.94 5 PHE B C 1
ATOM 754 O O . PHE B 1 5 ? -1.892 -3.635 -4.379 1 98.94 5 PHE B O 1
ATOM 761 N N . ILE B 1 6 ? -2.473 -4.047 -2.246 1 98.88 6 ILE B N 1
ATOM 762 C CA . ILE B 1 6 ? -1.154 -3.764 -1.69 1 98.88 6 ILE B CA 1
ATOM 763 C C . ILE B 1 6 ? -0.644 -4.98 -0.924 1 98.88 6 ILE B C 1
ATOM 765 O O . ILE B 1 6 ? -1.294 -5.449 0.013 1 98.88 6 ILE B O 1
ATOM 769 N N . GLY B 1 7 ? 0.476 -5.488 -1.379 1 98.75 7 GLY B N 1
ATOM 770 C CA . GLY B 1 7 ? 1.077 -6.641 -0.728 1 98.75 7 GLY B CA 1
ATOM 771 C C . GLY B 1 7 ? 2.518 -6.406 -0.312 1 98.75 7 GLY B C 1
ATOM 772 O O . GLY B 1 7 ? 3.34 -5.977 -1.12 1 98.75 7 GLY B O 1
ATOM 773 N N . SER B 1 8 ? 2.828 -6.625 0.9 1 98.38 8 SER B N 1
ATOM 774 C CA . SER B 1 8 ? 4.18 -6.68 1.451 1 98.38 8 SER B CA 1
ATOM 775 C C . SER B 1 8 ? 4.574 -8.109 1.807 1 98.38 8 SER B C 1
ATOM 777 O O . SER B 1 8 ? 3.92 -8.75 2.629 1 98.38 8 SER B O 1
ATOM 779 N N . ILE B 1 9 ? 5.688 -8.602 1.227 1 98.06 9 ILE B N 1
ATOM 780 C CA . ILE B 1 9 ? 5.988 -10.023 1.317 1 98.06 9 ILE B CA 1
ATOM 781 C C . ILE B 1 9 ? 7.41 -10.219 1.844 1 98.06 9 ILE B C 1
ATOM 783 O O . ILE B 1 9 ? 8.352 -9.609 1.336 1 98.06 9 ILE B O 1
ATOM 787 N N . LYS B 1 10 ? 7.578 -11.031 2.826 1 97.81 10 LYS B N 1
ATOM 788 C CA . LYS B 1 10 ? 8.867 -11.508 3.328 1 97.81 10 LYS B CA 1
ATOM 789 C C . LYS B 1 10 ? 9.008 -13.008 3.119 1 97.81 10 LYS B C 1
ATOM 791 O O . LYS B 1 10 ? 8.367 -13.805 3.805 1 97.81 10 LYS B O 1
ATOM 796 N N . SER B 1 11 ? 9.922 -13.352 2.297 1 97.06 11 SER B N 1
ATOM 797 C CA . SER B 1 11 ? 10.109 -14.758 1.953 1 97.06 11 SER B CA 1
ATOM 798 C C . SER B 1 11 ? 11.078 -15.438 2.91 1 97.06 11 SER B C 1
ATOM 800 O O . SER B 1 11 ? 12.102 -14.859 3.281 1 97.06 11 SER B O 1
ATOM 802 N N . HIS B 1 12 ? 10.727 -16.625 3.301 1 97.5 12 HIS B N 1
ATOM 803 C CA . HIS B 1 12 ? 11.617 -17.422 4.137 1 97.5 12 HIS B CA 1
ATOM 804 C C . HIS B 1 12 ? 12.211 -18.594 3.355 1 97.5 12 HIS B C 1
ATOM 806 O O . HIS B 1 12 ? 13.18 -19.219 3.799 1 97.5 12 HIS B O 1
ATOM 812 N N . ASP B 1 13 ? 11.602 -18.953 2.336 1 97 13 ASP B N 1
ATOM 813 C CA . ASP B 1 13 ? 11.992 -19.953 1.358 1 97 13 ASP B CA 1
ATOM 814 C C . ASP B 1 13 ? 11.562 -19.547 -0.051 1 97 13 ASP B C 1
ATOM 816 O O . ASP B 1 13 ? 10.406 -19.203 -0.278 1 97 13 ASP B O 1
ATOM 820 N N . GLU B 1 14 ? 12.469 -19.672 -1.04 1 96.44 14 GLU B N 1
ATOM 821 C CA . GLU B 1 14 ? 12.195 -19.094 -2.357 1 96.44 14 GLU B CA 1
ATOM 822 C C . GLU B 1 14 ? 11.641 -20.156 -3.309 1 96.44 14 GLU B C 1
ATOM 824 O O . GLU B 1 14 ? 11.492 -19.906 -4.508 1 96.44 14 GLU B O 1
ATOM 829 N N . THR B 1 15 ? 11.258 -21.281 -2.832 1 97.25 15 THR B N 1
ATOM 830 C CA . THR B 1 15 ? 10.828 -22.375 -3.682 1 97.25 15 THR B CA 1
ATOM 831 C C . THR B 1 15 ? 9.5 -22.047 -4.355 1 97.25 15 THR B C 1
ATOM 833 O O . THR B 1 15 ? 9.188 -22.594 -5.422 1 97.25 15 THR B O 1
ATOM 836 N N . TRP B 1 16 ? 8.805 -21.109 -3.787 1 96.94 16 TRP B N 1
ATOM 837 C CA . TRP B 1 16 ? 7.48 -20.797 -4.305 1 96.94 16 TRP B CA 1
ATOM 838 C C . TRP B 1 16 ? 7.578 -19.812 -5.469 1 96.94 16 TRP B C 1
ATOM 840 O O . TRP B 1 16 ? 6.645 -19.688 -6.266 1 96.94 16 TRP B O 1
ATOM 850 N N . VAL B 1 17 ? 8.656 -19.172 -5.707 1 97.44 17 VAL B N 1
ATOM 851 C CA . VAL B 1 17 ? 8.758 -17.938 -6.484 1 97.44 17 VAL B CA 1
ATOM 852 C C . VAL B 1 17 ? 8.656 -18.25 -7.973 1 97.44 17 VAL B C 1
ATOM 854 O O . VAL B 1 17 ? 7.887 -17.609 -8.695 1 97.44 17 VAL B O 1
ATOM 857 N N . ALA B 1 18 ? 9.312 -19.281 -8.414 1 97.31 18 ALA B N 1
ATOM 858 C CA . ALA B 1 18 ? 9.344 -19.562 -9.844 1 97.31 18 ALA B CA 1
ATOM 859 C C . ALA B 1 18 ? 7.953 -19.906 -10.367 1 97.31 18 ALA B C 1
ATOM 861 O O . ALA B 1 18 ? 7.512 -19.344 -11.375 1 97.31 18 ALA B O 1
ATOM 862 N N . GLY B 1 19 ? 7.27 -20.828 -9.734 1 97.62 19 GLY B N 1
ATOM 863 C CA . GLY B 1 19 ? 5.918 -21.188 -10.133 1 97.62 19 GLY B CA 1
ATOM 864 C C . GLY B 1 19 ? 4.938 -20.031 -10.039 1 97.62 19 GLY B C 1
ATOM 865 O O . GLY B 1 19 ? 4.066 -19.875 -10.898 1 97.62 19 GLY B O 1
ATOM 866 N N . TYR B 1 20 ? 5.125 -19.234 -9.047 1 98.5 20 TYR B N 1
ATOM 867 C CA . TYR B 1 20 ? 4.27 -18.078 -8.828 1 98.5 20 TYR B CA 1
ATOM 868 C C . TYR B 1 20 ? 4.418 -17.062 -9.961 1 98.5 20 TYR B C 1
ATOM 870 O O . TYR B 1 20 ? 3.426 -16.641 -10.555 1 98.5 20 TYR B O 1
ATOM 878 N N . MET B 1 21 ? 5.594 -16.719 -10.359 1 97.19 21 MET B N 1
ATOM 879 C CA . MET B 1 21 ? 5.883 -15.711 -11.375 1 97.19 21 MET B CA 1
ATOM 880 C C . MET B 1 21 ? 5.445 -16.188 -12.758 1 97.19 21 MET B C 1
ATOM 882 O O . MET B 1 21 ? 5.07 -15.375 -13.602 1 97.19 21 MET B O 1
ATOM 886 N N . ALA B 1 22 ? 5.461 -17.453 -12.922 1 98.06 22 ALA B N 1
ATOM 887 C CA . ALA B 1 22 ? 5.078 -18.031 -14.211 1 98.06 22 ALA B CA 1
ATOM 888 C C . ALA B 1 22 ? 3.568 -17.938 -14.422 1 98.06 22 ALA B C 1
ATOM 890 O O . ALA B 1 22 ? 3.102 -17.797 -15.547 1 98.06 22 ALA B O 1
ATOM 891 N N . ALA B 1 23 ? 2.795 -17.906 -13.367 1 98.56 23 ALA B N 1
ATOM 892 C CA . ALA B 1 23 ? 1.355 -18.109 -13.5 1 98.56 23 ALA B CA 1
ATOM 893 C C . ALA B 1 23 ? 0.58 -16.859 -13.078 1 98.56 23 ALA B C 1
ATOM 895 O O . ALA B 1 23 ? -0.395 -16.484 -13.734 1 98.56 23 ALA B O 1
ATOM 896 N N . VAL B 1 24 ? 0.967 -16.156 -12.078 1 98.56 24 VAL B N 1
ATOM 897 C CA . VAL B 1 24 ? 0.09 -15.273 -11.312 1 98.56 24 VAL B CA 1
ATOM 898 C C . VAL B 1 24 ? -0.102 -13.953 -12.055 1 98.56 24 VAL B C 1
ATOM 900 O O . VAL B 1 24 ? -1.206 -13.406 -12.094 1 98.56 24 VAL B O 1
ATOM 903 N N . PRO B 1 25 ? 0.969 -13.461 -12.742 1 98.44 25 PRO B N 1
ATOM 904 C CA . PRO B 1 25 ? 0.725 -12.227 -13.492 1 98.44 25 PRO B CA 1
ATOM 905 C C . PRO B 1 25 ? -0.396 -12.375 -14.523 1 98.44 25 PRO B C 1
ATOM 907 O O . PRO B 1 25 ? -1.216 -11.461 -14.68 1 98.44 25 PRO B O 1
ATOM 910 N N . ALA B 1 26 ? -0.457 -13.438 -15.148 1 98.56 26 ALA B N 1
ATOM 911 C CA . ALA B 1 26 ? -1.531 -13.664 -16.109 1 98.56 26 ALA B CA 1
ATOM 912 C C . ALA B 1 26 ? -2.889 -13.719 -15.414 1 98.56 26 ALA B C 1
ATOM 914 O O . ALA B 1 26 ? -3.891 -13.25 -15.961 1 98.56 26 ALA B O 1
ATOM 915 N N . LEU B 1 27 ? -2.969 -14.281 -14.273 1 98.81 27 LEU B N 1
ATOM 916 C CA . LEU B 1 27 ? -4.207 -14.352 -13.508 1 98.81 27 LEU B CA 1
ATOM 917 C C . LEU B 1 27 ? -4.648 -12.961 -13.055 1 98.81 27 LEU B C 1
ATOM 919 O O . LEU B 1 27 ? -5.836 -12.641 -13.086 1 98.81 27 LEU B O 1
ATOM 923 N N . VAL B 1 28 ? -3.705 -12.141 -12.602 1 98.88 28 VAL B N 1
ATOM 924 C CA . VAL B 1 28 ? -3.99 -10.75 -12.258 1 98.88 28 VAL B CA 1
ATOM 925 C C . VAL B 1 28 ? -4.625 -10.039 -13.453 1 98.88 28 VAL B C 1
ATOM 927 O O . VAL B 1 28 ? -5.668 -9.398 -13.32 1 98.88 28 VAL B O 1
ATOM 930 N N . GLY B 1 29 ? -4.008 -10.234 -14.617 1 98.81 29 GLY B N 1
ATOM 931 C CA . GLY B 1 29 ? -4.535 -9.625 -15.828 1 98.81 29 GLY B CA 1
ATOM 932 C C . GLY B 1 29 ? -5.93 -10.102 -16.172 1 98.81 29 GLY B C 1
ATOM 933 O O . GLY B 1 29 ? -6.762 -9.32 -16.641 1 98.81 29 GLY B O 1
ATOM 934 N N . ARG B 1 30 ? -6.203 -11.375 -15.953 1 98.81 30 ARG B N 1
ATOM 935 C CA . ARG B 1 30 ? -7.508 -11.977 -16.234 1 98.81 30 ARG B CA 1
ATOM 936 C C . ARG B 1 30 ? -8.617 -11.258 -15.469 1 98.81 30 ARG B C 1
ATOM 938 O O . ARG B 1 30 ? -9.75 -11.18 -15.945 1 98.81 30 ARG B O 1
ATOM 945 N N . HIS B 1 31 ? -8.266 -10.68 -14.375 1 98.88 31 HIS B N 1
ATOM 946 C CA . HIS B 1 31 ? -9.25 -10 -13.539 1 98.88 31 HIS B CA 1
ATOM 947 C C . HIS B 1 31 ? -9.141 -8.492 -13.688 1 98.88 31 HIS B C 1
ATOM 949 O O . HIS B 1 31 ? -9.688 -7.742 -12.867 1 98.88 31 HIS B O 1
ATOM 955 N N . GLY B 1 32 ? -8.344 -8.07 -14.656 1 98.81 32 GLY B N 1
ATOM 956 C CA . GLY B 1 32 ? -8.266 -6.648 -14.961 1 98.81 32 GLY B CA 1
ATOM 957 C C . GLY B 1 32 ? -7.188 -5.93 -14.172 1 98.81 32 GLY B C 1
ATOM 958 O O . GLY B 1 32 ? -7.148 -4.699 -14.141 1 98.81 32 GLY B O 1
ATOM 959 N N . GLY B 1 33 ? -6.328 -6.668 -13.547 1 98.88 33 GLY B N 1
ATOM 960 C CA . GLY B 1 33 ? -5.266 -6.062 -12.75 1 98.88 33 GLY B CA 1
ATOM 961 C C . GLY B 1 33 ? -4.156 -5.465 -13.602 1 98.88 33 GLY B C 1
ATOM 962 O O . GLY B 1 33 ? -3.789 -6.027 -14.633 1 98.88 33 GLY B O 1
ATOM 963 N N . GLU B 1 34 ? -3.654 -4.297 -13.102 1 98.69 34 GLU B N 1
ATOM 964 C CA . GLU B 1 34 ? -2.52 -3.619 -13.727 1 98.69 34 GLU B CA 1
ATOM 965 C C . GLU B 1 34 ? -1.453 -3.271 -12.688 1 98.69 34 GLU B C 1
ATOM 967 O O . GLU B 1 34 ? -1.737 -2.594 -11.703 1 98.69 34 GLU B O 1
ATOM 972 N N . MET B 1 35 ? -0.317 -3.691 -13.008 1 98.56 35 MET B N 1
ATOM 973 C CA . MET B 1 35 ? 0.786 -3.404 -12.094 1 98.56 35 MET B CA 1
ATOM 974 C C . MET B 1 35 ? 1.07 -1.906 -12.039 1 98.56 35 MET B C 1
ATOM 976 O O . MET B 1 35 ? 1.312 -1.277 -13.07 1 98.56 35 MET B O 1
ATOM 980 N N . VAL B 1 36 ? 1.062 -1.464 -10.867 1 98.5 36 VAL B N 1
ATOM 981 C CA . VAL B 1 36 ? 1.403 -0.066 -10.625 1 98.5 36 VAL B CA 1
ATOM 982 C C . VAL B 1 36 ? 2.871 0.044 -10.219 1 98.5 36 VAL B C 1
ATOM 984 O O . VAL B 1 36 ? 3.605 0.884 -10.742 1 98.5 36 VAL B O 1
ATOM 987 N N . CYS B 1 37 ? 3.252 -0.789 -9.273 1 98.44 37 CYS B N 1
ATOM 988 C CA . CYS B 1 37 ? 4.621 -0.808 -8.766 1 98.44 37 CYS B CA 1
ATOM 989 C C . CYS B 1 37 ? 4.949 -2.156 -8.133 1 98.44 37 CYS B C 1
ATOM 991 O O . CYS B 1 37 ? 4.133 -2.719 -7.402 1 98.44 37 CYS B O 1
ATOM 993 N N . ARG B 1 38 ? 6.039 -2.658 -8.391 1 97.31 38 ARG B N 1
ATOM 994 C CA . ARG B 1 38 ? 6.668 -3.799 -7.734 1 97.31 38 ARG B CA 1
ATOM 995 C C . ARG B 1 38 ? 8.102 -3.475 -7.332 1 97.31 38 ARG B C 1
ATOM 997 O O . ARG B 1 38 ? 8.938 -3.172 -8.188 1 97.31 38 ARG B O 1
ATOM 1004 N N . SER B 1 39 ? 8.328 -3.584 -6.039 1 98 39 SER B N 1
ATOM 1005 C CA . SER B 1 39 ? 9.57 -2.945 -5.621 1 98 39 SER B CA 1
ATOM 1006 C C . SER B 1 39 ? 10.266 -3.748 -4.527 1 98 39 SER B C 1
ATOM 1008 O O . SER B 1 39 ? 9.602 -4.297 -3.639 1 98 39 SER B O 1
ATOM 1010 N N . HIS B 1 40 ? 11.594 -3.752 -4.578 1 96.94 40 HIS B N 1
ATOM 1011 C CA . HIS B 1 40 ? 12.438 -4.211 -3.479 1 96.94 40 HIS B CA 1
ATOM 1012 C C . HIS B 1 40 ? 12.906 -3.039 -2.623 1 96.94 40 HIS B C 1
ATOM 1014 O O . HIS B 1 40 ? 13.477 -3.24 -1.547 1 96.94 40 HIS B O 1
ATOM 1020 N N . GLU B 1 41 ? 12.797 -1.836 -3.123 1 97.5 41 GLU B N 1
ATOM 1021 C CA . GLU B 1 41 ? 13.156 -0.632 -2.379 1 97.5 41 GLU B CA 1
ATOM 1022 C C . GLU B 1 41 ? 12.031 -0.22 -1.428 1 9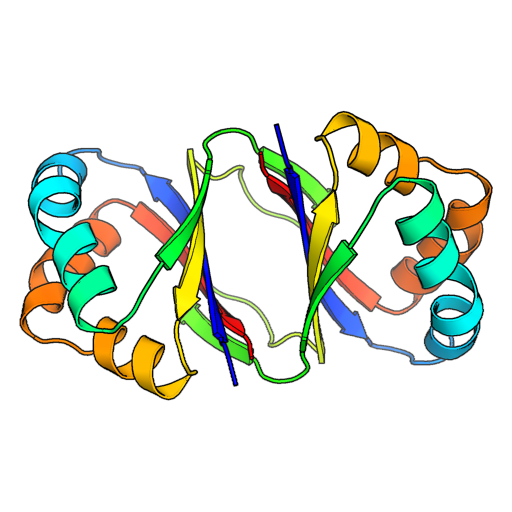7.5 41 GLU B C 1
ATOM 1024 O O . GLU B 1 41 ? 10.906 0.043 -1.861 1 97.5 41 GLU B O 1
ATOM 1029 N N . PHE B 1 42 ? 12.398 -0.191 -0.181 1 97.88 42 PHE B N 1
ATOM 1030 C CA . PHE B 1 42 ? 11.414 0.019 0.873 1 97.88 42 PHE B CA 1
ATOM 1031 C C . PHE B 1 42 ? 11.992 0.885 1.986 1 97.88 42 PHE B C 1
ATOM 1033 O O . PHE B 1 42 ? 13.086 0.621 2.482 1 97.88 42 PHE B O 1
ATOM 1040 N N . VAL B 1 43 ? 11.258 1.966 2.379 1 97.75 43 VAL B N 1
ATOM 1041 C CA . VAL B 1 43 ? 11.562 2.779 3.551 1 97.75 43 VAL B CA 1
ATOM 1042 C C . VAL B 1 43 ? 10.32 2.893 4.438 1 97.75 43 VAL B C 1
ATOM 1044 O O . VAL B 1 43 ? 9.266 3.33 3.98 1 97.75 43 VAL B O 1
ATOM 1047 N N . ARG B 1 44 ? 10.477 2.562 5.719 1 98.12 44 ARG B N 1
ATOM 1048 C CA . ARG B 1 44 ? 9.383 2.76 6.672 1 98.12 44 ARG B CA 1
ATOM 1049 C C . ARG B 1 44 ? 9.594 4.031 7.488 1 98.12 44 ARG B C 1
ATOM 1051 O O . ARG B 1 44 ? 10.633 4.195 8.133 1 98.12 44 ARG B O 1
ATOM 1058 N N . TYR B 1 45 ? 8.625 4.84 7.43 1 98 45 TYR B N 1
ATOM 1059 C CA . TYR B 1 45 ? 8.688 6.078 8.203 1 98 45 TYR B CA 1
ATOM 1060 C C . TYR B 1 45 ? 8.023 5.91 9.562 1 98 45 TYR B C 1
ATOM 1062 O O . TYR B 1 45 ? 8.477 6.48 10.555 1 98 45 TYR B O 1
ATOM 1070 N N . GLU B 1 46 ? 6.957 5.188 9.609 1 97.81 46 GLU B N 1
ATOM 1071 C CA . GLU B 1 46 ? 6.215 4.926 10.844 1 97.81 46 GLU B CA 1
ATOM 1072 C C . GLU B 1 46 ? 5.684 3.494 10.867 1 97.81 46 GLU B C 1
ATOM 1074 O O . GLU B 1 46 ? 5.285 2.955 9.836 1 97.81 46 GLU B O 1
ATOM 1079 N N . GLY B 1 47 ? 5.523 2.957 12.062 1 95.69 47 GLY B N 1
ATOM 1080 C CA . GLY B 1 47 ? 5.031 1.602 12.25 1 95.69 47 GLY B CA 1
ATOM 1081 C C . GLY B 1 47 ? 6.125 0.614 12.609 1 95.69 47 GLY B C 1
ATOM 1082 O O . GLY B 1 47 ? 7.262 1.01 12.883 1 95.69 47 GLY B O 1
ATOM 1083 N N . GLU B 1 48 ? 5.652 -0.575 12.781 1 90.81 48 GLU B N 1
ATOM 1084 C CA . GLU B 1 48 ? 6.566 -1.625 13.227 1 90.81 48 GLU B CA 1
ATOM 1085 C C . GLU B 1 48 ? 6.59 -2.785 12.234 1 90.81 48 GLU B C 1
ATOM 1087 O O . GLU B 1 48 ? 5.766 -2.846 11.32 1 90.81 48 GLU B O 1
ATOM 1092 N N . GLY B 1 49 ? 7.66 -3.688 12.344 1 87.12 49 GLY B N 1
ATOM 1093 C CA . GLY B 1 49 ? 7.793 -4.871 11.508 1 87.12 49 GLY B CA 1
ATOM 1094 C C . GLY B 1 49 ? 9.07 -4.883 10.695 1 87.12 49 GLY B C 1
ATOM 1095 O O . GLY B 1 49 ? 9.703 -3.842 10.508 1 87.12 49 GLY B O 1
ATOM 1096 N N . ALA B 1 50 ? 9.367 -6.023 10.266 1 89.25 50 ALA B N 1
ATOM 1097 C CA . ALA B 1 50 ? 10.555 -6.18 9.438 1 89.25 50 ALA B CA 1
ATOM 1098 C C . ALA B 1 50 ? 10.305 -5.672 8.016 1 89.25 50 ALA B C 1
ATOM 1100 O O . ALA B 1 50 ? 9.164 -5.676 7.543 1 89.25 50 ALA B O 1
ATOM 1101 N N . ALA B 1 51 ? 11.43 -5.258 7.34 1 95.81 51 ALA B N 1
ATOM 1102 C CA . ALA B 1 51 ? 11.328 -4.867 5.938 1 95.81 51 ALA B CA 1
ATOM 1103 C C . ALA B 1 51 ? 10.953 -6.062 5.062 1 95.81 51 ALA B C 1
ATOM 1105 O O . ALA B 1 51 ? 11.508 -7.152 5.215 1 95.81 51 ALA B O 1
ATOM 1106 N N . PRO B 1 52 ? 9.906 -5.832 4.215 1 97.69 52 PRO B N 1
ATOM 1107 C CA . PRO B 1 52 ? 9.617 -6.887 3.246 1 97.69 52 PRO B CA 1
ATOM 1108 C C . PRO B 1 52 ? 10.719 -7.062 2.209 1 97.69 52 PRO B C 1
ATOM 1110 O O . PRO B 1 52 ? 11.578 -6.188 2.061 1 97.69 52 PRO B O 1
ATOM 1113 N N . 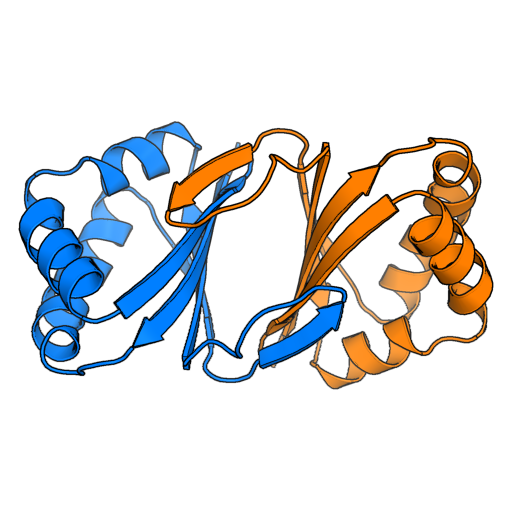ASP B 1 53 ? 10.719 -8.211 1.593 1 97.12 53 ASP B N 1
ATOM 1114 C CA . ASP B 1 53 ? 11.594 -8.414 0.442 1 97.12 53 ASP B CA 1
ATOM 1115 C C . ASP B 1 53 ? 11.023 -7.742 -0.806 1 97.12 53 ASP B C 1
ATOM 1117 O O . ASP B 1 53 ? 11.781 -7.238 -1.642 1 97.12 53 ASP B O 1
ATOM 1121 N N . TYR B 1 54 ? 9.633 -7.746 -0.863 1 95.56 54 TY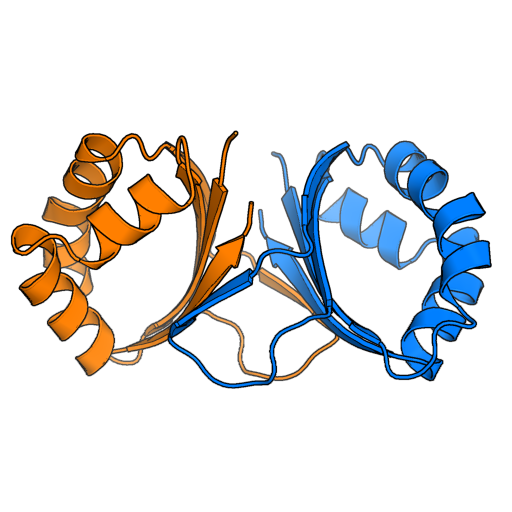R B N 1
ATOM 1122 C CA . TYR B 1 54 ? 8.914 -7.176 -1.999 1 95.56 54 TYR B CA 1
ATOM 1123 C C . TYR B 1 54 ? 7.625 -6.504 -1.549 1 95.56 54 TYR B C 1
ATOM 1125 O O . TYR B 1 54 ? 6.949 -6.992 -0.639 1 95.56 54 TYR B O 1
ATOM 1133 N N . VAL B 1 55 ? 7.387 -5.438 -2.232 1 98.5 55 VAL B N 1
ATOM 1134 C CA . VAL B 1 55 ? 6.066 -4.832 -2.117 1 98.5 55 VAL B CA 1
ATOM 1135 C C . VAL B 1 55 ? 5.461 -4.641 -3.506 1 98.5 55 VAL B C 1
ATOM 1137 O O . VAL B 1 55 ? 6.152 -4.23 -4.441 1 98.5 55 VAL B O 1
ATOM 1140 N N . VAL B 1 56 ? 4.168 -4.887 -3.602 1 98.75 56 VAL B N 1
ATOM 1141 C CA . VAL B 1 56 ? 3.484 -4.68 -4.875 1 98.75 56 VAL B CA 1
ATOM 1142 C C . VAL B 1 56 ? 2.236 -3.828 -4.66 1 98.75 56 VAL B C 1
ATOM 1144 O O . VAL B 1 56 ? 1.573 -3.938 -3.625 1 98.75 56 VAL B O 1
ATOM 1147 N N . VAL B 1 57 ? 2.008 -3.004 -5.57 1 98.94 57 VAL B N 1
ATOM 1148 C CA . VAL B 1 57 ? 0.751 -2.275 -5.711 1 98.94 57 VAL B CA 1
ATOM 1149 C C . VAL B 1 57 ? 0.132 -2.576 -7.074 1 98.94 57 VAL B C 1
ATOM 1151 O O . VAL B 1 57 ? 0.761 -2.352 -8.109 1 98.94 57 VAL B O 1
ATOM 1154 N N . ILE B 1 58 ? -1.075 -3.078 -7.082 1 98.94 58 ILE B N 1
ATOM 1155 C CA . ILE B 1 58 ? -1.791 -3.432 -8.305 1 98.94 58 ILE B CA 1
ATOM 1156 C C . ILE B 1 58 ? -3.137 -2.709 -8.336 1 98.94 58 ILE B C 1
ATOM 1158 O O . ILE B 1 58 ? -3.861 -2.684 -7.344 1 98.94 58 ILE B O 1
ATOM 1162 N N . ARG B 1 59 ? -3.447 -2.139 -9.461 1 98.94 59 ARG B N 1
ATOM 1163 C CA . ARG B 1 59 ? -4.742 -1.503 -9.68 1 98.94 59 ARG B CA 1
ATOM 1164 C C . ARG B 1 59 ? -5.723 -2.471 -10.336 1 98.94 59 ARG B C 1
ATOM 1166 O O . ARG B 1 59 ? -5.371 -3.166 -11.289 1 98.94 59 ARG B O 1
ATOM 1173 N N . PHE B 1 60 ? -6.895 -2.566 -9.828 1 98.94 60 PHE B N 1
ATOM 1174 C CA . PHE B 1 60 ? -7.996 -3.328 -10.398 1 98.94 60 PHE B CA 1
ATOM 1175 C C . PHE B 1 60 ? -9.18 -2.42 -10.711 1 98.94 60 PHE B C 1
ATOM 1177 O O . PHE B 1 60 ? -9.273 -1.309 -10.188 1 98.94 60 PHE B O 1
ATOM 1184 N N . PRO B 1 61 ? -10.047 -2.936 -11.531 1 98.81 61 PRO B N 1
ATOM 1185 C CA . PRO B 1 61 ? -11.188 -2.082 -11.875 1 98.81 61 PRO B CA 1
ATOM 1186 C C . PRO B 1 61 ? -12.148 -1.89 -10.703 1 98.81 61 PRO B C 1
ATOM 1188 O O . PRO B 1 61 ? -12.953 -0.955 -10.703 1 98.81 61 PRO B O 1
ATOM 1191 N N . SER B 1 62 ? -12.148 -2.793 -9.727 1 98.69 62 SER B N 1
ATOM 1192 C CA . SER B 1 62 ? -13.023 -2.709 -8.562 1 98.69 62 SER B CA 1
ATOM 1193 C C . SER B 1 62 ? -12.531 -3.607 -7.43 1 98.69 62 SER B C 1
ATOM 1195 O O . SER B 1 62 ? -11.664 -4.449 -7.637 1 98.69 62 SER B O 1
ATOM 1197 N N . MET B 1 63 ? -13.102 -3.355 -6.211 1 98.62 63 MET B N 1
ATOM 1198 C CA . MET B 1 63 ? -12.844 -4.25 -5.09 1 98.62 63 MET B CA 1
ATOM 1199 C C . MET B 1 63 ? -13.305 -5.672 -5.406 1 98.62 63 MET B C 1
ATOM 1201 O O . MET B 1 63 ? -12.656 -6.641 -5.02 1 98.62 63 MET B O 1
ATOM 1205 N N . GLU B 1 64 ? -14.445 -5.773 -6.125 1 98.69 64 GLU B N 1
ATOM 1206 C CA . GLU B 1 64 ? -14.961 -7.086 -6.496 1 98.69 64 GLU B CA 1
ATOM 1207 C C . GLU B 1 64 ? -13.969 -7.844 -7.379 1 98.69 64 GLU B C 1
ATOM 1209 O O . GLU B 1 64 ? -13.859 -9.07 -7.289 1 98.69 64 GLU B O 1
ATOM 1214 N N . ALA B 1 65 ? -13.32 -7.152 -8.219 1 98.88 65 ALA B N 1
ATOM 1215 C CA . ALA B 1 65 ? -12.328 -7.781 -9.078 1 98.88 65 ALA B CA 1
ATOM 1216 C C . ALA B 1 65 ? -11.164 -8.344 -8.266 1 98.88 65 ALA B C 1
ATOM 1218 O O . ALA B 1 65 ? -10.641 -9.414 -8.57 1 98.88 65 ALA B O 1
ATOM 1219 N N . ILE B 1 66 ? -10.734 -7.66 -7.219 1 98.88 66 ILE B N 1
ATOM 1220 C CA . ILE B 1 66 ? -9.672 -8.156 -6.344 1 98.88 66 ILE B CA 1
ATOM 1221 C C . ILE B 1 66 ? -10.148 -9.414 -5.625 1 98.88 66 ILE B C 1
ATOM 1223 O O . ILE B 1 66 ? -9.422 -10.406 -5.547 1 98.88 66 ILE B O 1
ATOM 1227 N N . ASP B 1 67 ? -11.375 -9.336 -5.148 1 98.69 67 ASP B N 1
ATOM 1228 C CA . ASP B 1 67 ? -11.961 -10.5 -4.484 1 98.69 67 ASP B CA 1
ATOM 1229 C C . ASP B 1 67 ? -12.008 -11.703 -5.418 1 98.69 67 ASP B C 1
ATOM 1231 O O . ASP B 1 67 ? -11.703 -12.828 -5.012 1 98.69 67 ASP B O 1
ATOM 1235 N N . ALA B 1 68 ? -12.414 -11.414 -6.625 1 98.81 68 ALA B N 1
ATOM 1236 C CA . ALA B 1 68 ? -12.484 -12.484 -7.621 1 98.81 68 ALA B CA 1
ATOM 1237 C C . ALA B 1 68 ? -11.109 -13.086 -7.879 1 98.81 68 ALA B C 1
ATOM 1239 O O . ALA B 1 68 ? -10.961 -14.305 -7.988 1 98.81 68 ALA B O 1
ATOM 1240 N N . PHE B 1 69 ? -10.148 -12.312 -7.934 1 98.94 69 PHE B N 1
ATOM 1241 C CA . PHE B 1 69 ? -8.781 -12.789 -8.102 1 98.94 69 PHE B CA 1
ATOM 1242 C C . PHE B 1 69 ? -8.352 -13.625 -6.906 1 98.94 69 PHE B C 1
ATOM 1244 O O . PHE B 1 69 ? -7.883 -14.758 -7.07 1 98.94 69 PHE B O 1
ATOM 1251 N N . MET B 1 70 ? -8.539 -13.086 -5.762 1 98.75 70 MET B N 1
ATOM 1252 C CA . MET B 1 70 ? -8.055 -13.719 -4.539 1 98.75 70 MET B CA 1
ATOM 1253 C C . MET B 1 70 ? -8.758 -15.047 -4.305 1 98.75 70 MET B C 1
ATOM 1255 O O . MET B 1 70 ? -8.234 -15.922 -3.613 1 98.75 70 MET B O 1
ATOM 1259 N N . ASN B 1 71 ? -9.906 -15.188 -4.961 1 98.38 71 ASN B N 1
ATOM 1260 C CA . ASN B 1 71 ? -10.695 -16.406 -4.781 1 98.38 71 ASN B CA 1
ATOM 1261 C C . ASN B 1 71 ? -10.664 -17.281 -6.031 1 98.38 71 ASN B C 1
ATOM 1263 O O . ASN B 1 71 ? -11.398 -18.266 -6.121 1 98.38 71 ASN B O 1
ATOM 1267 N N . ASP B 1 72 ? -9.938 -16.953 -6.957 1 98.62 72 ASP B N 1
ATOM 1268 C CA . ASP B 1 72 ? -9.82 -17.719 -8.188 1 98.62 72 ASP B CA 1
ATOM 1269 C C . ASP B 1 72 ? -9.219 -19.094 -7.922 1 98.62 72 ASP B C 1
ATOM 1271 O O . ASP B 1 72 ? -8.133 -19.203 -7.352 1 98.62 72 ASP B O 1
ATOM 1275 N N . PRO B 1 73 ? -9.891 -20.219 -8.367 1 98.75 73 PRO B N 1
ATOM 1276 C CA . PRO B 1 73 ? -9.367 -21.562 -8.102 1 98.75 73 PRO B CA 1
ATOM 1277 C C . PRO B 1 73 ? -8.008 -21.797 -8.758 1 98.75 73 PRO B C 1
ATOM 1279 O O . PRO B 1 73 ? -7.207 -22.594 -8.258 1 98.75 73 PRO B O 1
ATOM 1282 N N . ASP B 1 74 ? -7.695 -21.125 -9.82 1 98.75 74 ASP B N 1
ATOM 1283 C CA . ASP B 1 74 ? -6.398 -21.266 -10.477 1 98.75 74 ASP B CA 1
ATOM 1284 C C . ASP B 1 74 ? -5.293 -20.578 -9.68 1 98.75 74 ASP B C 1
ATOM 1286 O O . ASP B 1 74 ? -4.113 -20.875 -9.867 1 98.75 74 ASP B O 1
ATOM 1290 N N . TYR B 1 75 ? -5.641 -19.688 -8.812 1 98.81 75 TYR B N 1
ATOM 1291 C CA . TYR B 1 75 ? -4.676 -18.984 -7.973 1 98.81 75 TYR B CA 1
ATOM 1292 C C . TYR B 1 75 ? -4.375 -19.781 -6.707 1 98.81 75 TYR B C 1
ATOM 1294 O O . TYR B 1 75 ? -3.279 -19.672 -6.145 1 98.81 75 TYR B O 1
ATOM 1302 N N . ALA B 1 76 ? -5.246 -20.609 -6.258 1 98.62 76 ALA B N 1
ATOM 1303 C CA . ALA B 1 76 ? -5.23 -21.25 -4.938 1 98.62 76 ALA B CA 1
ATOM 1304 C C . ALA B 1 76 ? -3.924 -22 -4.707 1 98.62 76 ALA B C 1
ATOM 1306 O O . ALA B 1 76 ? -3.273 -21.828 -3.674 1 98.62 76 ALA B O 1
ATOM 1307 N N . PRO B 1 77 ? -3.439 -22.812 -5.66 1 98.56 77 PRO B N 1
ATOM 1308 C CA . PRO B 1 77 ? -2.201 -23.547 -5.379 1 98.56 77 PRO B CA 1
ATOM 1309 C C . PRO B 1 77 ? -0.992 -22.625 -5.242 1 98.56 77 PRO B C 1
ATOM 1311 O O . PRO B 1 77 ? -0.075 -22.922 -4.469 1 98.56 77 PRO B O 1
ATOM 1314 N N . HIS B 1 78 ? -0.968 -21.562 -5.945 1 98.69 78 HIS B N 1
ATOM 1315 C CA . HIS B 1 78 ? 0.134 -20.609 -5.875 1 98.69 78 HIS B CA 1
ATOM 1316 C C . HIS B 1 78 ? 0.076 -19.797 -4.586 1 98.69 78 HIS B C 1
ATOM 1318 O O . HIS B 1 78 ? 1.11 -19.531 -3.971 1 98.69 78 HIS B O 1
ATOM 1324 N N . LYS B 1 79 ? -1.136 -19.406 -4.242 1 98.5 79 LYS B N 1
ATOM 1325 C CA . LYS B 1 79 ? -1.356 -18.75 -2.961 1 98.5 79 LYS B CA 1
ATOM 1326 C C . LYS B 1 79 ? -0.884 -19.625 -1.803 1 98.5 79 LYS B C 1
ATOM 1328 O O . LYS B 1 79 ? -0.169 -19.141 -0.916 1 98.5 79 LYS B O 1
ATOM 1333 N N . ASP B 1 80 ? -1.271 -20.891 -1.83 1 98.44 80 ASP B N 1
ATOM 1334 C CA . ASP B 1 80 ? -0.898 -21.828 -0.775 1 98.44 80 ASP B CA 1
ATOM 1335 C C . ASP B 1 80 ? 0.62 -21.969 -0.682 1 98.44 80 ASP B C 1
ATOM 1337 O O . ASP B 1 80 ? 1.179 -22 0.416 1 98.44 80 ASP B O 1
ATOM 1341 N N . ALA B 1 81 ? 1.237 -22.078 -1.803 1 98.25 81 ALA B N 1
ATOM 1342 C CA . ALA B 1 81 ? 2.693 -22.203 -1.824 1 98.25 81 ALA B CA 1
ATOM 1343 C C . ALA B 1 81 ? 3.354 -20.953 -1.238 1 98.25 81 ALA B C 1
ATOM 1345 O O . ALA B 1 81 ? 4.309 -21.062 -0.465 1 98.25 81 ALA B O 1
ATOM 1346 N N . ARG B 1 82 ? 2.877 -19.734 -1.646 1 98.19 82 ARG B N 1
ATOM 1347 C CA . ARG B 1 82 ? 3.414 -18.484 -1.102 1 98.19 82 ARG B CA 1
ATOM 1348 C C . ARG B 1 82 ? 3.232 -18.422 0.411 1 98.19 82 ARG B C 1
ATOM 1350 O O . ARG B 1 82 ? 4.176 -18.125 1.146 1 98.19 82 ARG B O 1
ATOM 1357 N N . ILE B 1 83 ? 2.082 -18.844 0.92 1 97.94 83 ILE B N 1
ATOM 1358 C CA . ILE B 1 83 ? 1.754 -18.766 2.34 1 97.94 83 ILE B CA 1
ATOM 1359 C C . ILE B 1 83 ? 2.648 -19.703 3.131 1 97.94 83 ILE B C 1
ATOM 1361 O O . ILE B 1 83 ? 3.066 -19.391 4.246 1 97.94 83 ILE B O 1
ATOM 1365 N N . ALA B 1 84 ? 2.939 -20.797 2.547 1 98 84 ALA B N 1
ATOM 1366 C CA . ALA B 1 84 ? 3.787 -21.797 3.203 1 98 84 ALA B CA 1
ATOM 1367 C C . ALA B 1 84 ? 5.219 -21.281 3.338 1 98 84 ALA B C 1
ATOM 1369 O O . ALA B 1 84 ? 5.953 -21.719 4.23 1 98 84 ALA B O 1
ATOM 1370 N N . CYS B 1 85 ? 5.586 -20.391 2.51 1 98.19 85 CYS B N 1
ATOM 1371 C CA . CYS B 1 85 ? 7.008 -20.078 2.408 1 98.19 85 CYS B CA 1
ATOM 1372 C C . CYS B 1 85 ? 7.266 -18.609 2.717 1 98.19 85 CYS B C 1
ATOM 1374 O O . CYS B 1 85 ? 8.414 -18.156 2.678 1 98.19 85 CYS B O 1
ATOM 1376 N N . ALA B 1 86 ? 6.25 -17.781 2.984 1 97.69 86 ALA B N 1
ATOM 1377 C CA . ALA B 1 86 ? 6.422 -16.344 3.182 1 97.69 86 ALA B CA 1
ATOM 1378 C C . ALA B 1 86 ? 5.406 -15.805 4.188 1 97.69 86 ALA B C 1
ATOM 1380 O O . ALA B 1 86 ? 4.336 -16.391 4.371 1 97.69 86 ALA B O 1
ATOM 1381 N N . THR B 1 87 ? 5.809 -14.75 4.871 1 97.38 87 THR B N 1
ATOM 1382 C CA . THR B 1 87 ? 4.883 -13.922 5.637 1 97.38 87 THR B CA 1
ATOM 1383 C C . THR B 1 87 ? 4.512 -12.664 4.863 1 97.38 87 THR B C 1
ATOM 1385 O O . THR B 1 87 ? 5.391 -11.969 4.344 1 97.38 87 THR B O 1
ATOM 1388 N N . SER B 1 88 ? 3.221 -12.445 4.789 1 97.56 88 SER B N 1
ATOM 1389 C CA . SER B 1 88 ? 2.775 -11.32 3.982 1 97.56 88 SER B CA 1
ATOM 1390 C C . SER B 1 88 ? 1.74 -10.477 4.727 1 97.56 88 SER B C 1
ATOM 1392 O O . SER B 1 88 ? 1.019 -10.992 5.582 1 97.56 88 SER B O 1
ATOM 1394 N N . ASP B 1 89 ? 1.714 -9.219 4.531 1 97.75 89 ASP B N 1
ATOM 1395 C CA . ASP B 1 89 ? 0.587 -8.328 4.781 1 97.75 89 ASP B CA 1
ATOM 1396 C C . ASP B 1 89 ? -0.05 -7.867 3.469 1 97.75 89 ASP B C 1
ATOM 1398 O O . ASP B 1 89 ? 0.598 -7.207 2.656 1 97.75 89 ASP B O 1
ATOM 1402 N N . ILE B 1 90 ? -1.288 -8.281 3.197 1 98.56 90 ILE B N 1
ATOM 1403 C CA . ILE B 1 90 ? -1.989 -8.023 1.943 1 98.56 90 ILE B CA 1
ATOM 1404 C C . ILE B 1 90 ? -3.357 -7.414 2.234 1 98.56 90 ILE B C 1
ATOM 1406 O O . ILE B 1 90 ? -4.168 -8 2.953 1 98.56 90 ILE B O 1
ATOM 1410 N N . PHE B 1 91 ? -3.568 -6.281 1.64 1 98.69 91 PHE B N 1
ATOM 1411 C CA . PHE B 1 91 ? -4.867 -5.637 1.799 1 98.69 91 PHE B CA 1
ATOM 1412 C C . PHE B 1 91 ? -5.246 -4.867 0.542 1 98.69 91 PHE B C 1
ATOM 1414 O O . PHE B 1 91 ? -4.438 -4.727 -0.377 1 98.69 91 PHE B O 1
ATOM 1421 N N . ALA B 1 92 ? -6.52 -4.469 0.497 1 98.75 92 ALA B N 1
ATOM 1422 C CA . ALA B 1 92 ? -7.059 -3.699 -0.623 1 98.75 92 ALA B CA 1
ATOM 1423 C C . ALA B 1 92 ? -7.789 -2.455 -0.132 1 98.75 92 ALA B C 1
ATOM 1425 O O . ALA B 1 92 ? -8.336 -2.445 0.974 1 98.75 92 ALA B O 1
ATOM 1426 N N . ILE B 1 93 ? -7.77 -1.503 -1.009 1 98.75 93 ILE B N 1
ATOM 1427 C CA . ILE B 1 93 ? -8.5 -0.273 -0.729 1 98.75 93 ILE B CA 1
ATOM 1428 C C . ILE B 1 93 ? -9.211 0.208 -1.995 1 98.75 93 ILE B C 1
ATOM 1430 O O . ILE B 1 93 ? -8.82 -0.16 -3.105 1 98.75 93 ILE B O 1
ATOM 1434 N N . ALA B 1 94 ? -10.289 1.037 -1.853 1 97.62 94 ALA B N 1
ATOM 1435 C CA . ALA B 1 94 ? -11.008 1.609 -2.984 1 97.62 94 ALA B CA 1
ATOM 1436 C C . ALA B 1 94 ? -11.453 3.039 -2.686 1 97.62 94 ALA B C 1
ATOM 1438 O O . ALA B 1 94 ? -11.578 3.426 -1.522 1 97.62 94 ALA B O 1
#

InterPro domains:
  IPR010753 Domain of unknown function DUF1330 [PF07045] (3-93)
  IPR011008 Dimeric alpha-beta barrel [SSF54909] (1-92)

Sequence (188 aa):
MAAYFIGSIKSHDETWVAGYMAAVPALVGRHGGEMVCRSHEFVRYEGEGAAPDYVVVIRFPSMEAIDAFMNDPDYAPHKDARIACATSDIFAIAMAAYFIGSIKSHDETWVAGYMAAVPALVGRHGGEMVCRSHEFVRYEGEGAAPDYVVVIRFPSMEAIDAFMNDPDYAPHKDARIACATSDIFAIA

Organism: Novosphingobium aromaticivorans (strain ATCC 700278 / DSM 12444 / CCUG 56034 / CIP 105152 / NBRC 16084 / F199) (NCBI:txid279238)